Protein AF-A0A507D7V0-F1 (afdb_monomer)

Sequence (223 aa):
MLAKRALALGRMRSPPSAAGWRSTGGRRIAARDFAEPNNPGLADAVDAFEERLRADGGARVRRVRAVLVHVPAARVLAVTDGLKGLTLDQALAQLRWGGAPVGSVAGMVAGKLGEAVLVLGDAGWALRDTYVAHVVLSSSGAWLGAAHAETYVKGRGRYGATPHPLITNMEVVYQQRAAPFASRVADASEWIRERLRRQVKGPSAEELYVAMRDKRPVKSVYC

Solvent-accessible surface area (backbone atoms only — not comparable to full-atom values): 13297 Å² total; per-residue (Å²): 136,91,80,86,84,79,83,81,78,71,76,79,73,72,77,80,71,83,72,73,87,72,66,88,76,70,77,83,74,61,66,86,40,46,56,64,92,85,53,89,60,52,63,61,56,49,50,56,48,50,53,49,47,42,71,75,56,26,88,42,75,50,76,46,79,45,80,40,76,70,36,55,48,71,64,49,46,70,57,52,63,77,30,49,48,28,34,44,43,55,35,54,32,53,39,49,59,87,67,44,48,90,83,35,71,47,28,50,52,43,54,52,50,50,55,45,36,42,61,40,50,77,67,71,49,63,48,79,40,22,24,31,64,40,62,41,34,28,65,61,57,70,75,69,24,66,82,54,53,48,77,43,83,42,83,91,87,36,76,42,68,49,80,36,66,34,36,16,37,38,37,37,32,35,31,34,37,95,68,79,41,67,75,53,74,67,38,89,63,41,67,60,52,50,56,57,36,73,71,49,84,75,78,44,47,61,57,44,29,54,60,52,58,73,69,48,85,74,77,81,79,86,126

Radius of gyration: 22.59 Å; Cα contacts (8 Å, |Δi|>4): 266; chains: 1; bounding box: 66×52×76 Å

pLDDT: mean 74.94, std 19.73, range [30.59, 95.06]

Organism: NCBI:txid286115

Structure (mmCIF, N/CA/C/O backbone):
data_AF-A0A507D7V0-F1
#
_entry.id   AF-A0A507D7V0-F1
#
loop_
_atom_site.group_PDB
_atom_site.id
_atom_site.type_symbol
_atom_site.label_atom_id
_atom_site.label_alt_id
_atom_site.label_comp_id
_atom_site.label_asym_id
_atom_site.label_entity_id
_atom_site.label_seq_id
_atom_site.pdbx_PDB_ins_code
_atom_site.Cartn_x
_atom_site.Cartn_y
_atom_site.Cartn_z
_atom_site.occupancy
_atom_site.B_iso_or_equiv
_atom_site.auth_seq_id
_atom_site.auth_comp_id
_atom_site.auth_asym_id
_atom_site.auth_atom_id
_atom_site.pdbx_PDB_model_num
ATOM 1 N N . MET A 1 1 ? 27.156 -34.175 -56.903 1.00 37.78 1 MET A N 1
ATOM 2 C CA . MET A 1 1 ? 27.853 -34.407 -55.615 1.00 37.78 1 MET A CA 1
ATOM 3 C C . MET A 1 1 ? 27.988 -33.051 -54.918 1.00 37.78 1 MET A C 1
ATOM 5 O O . MET A 1 1 ? 28.839 -32.279 -55.314 1.00 37.78 1 MET A O 1
ATOM 9 N N . LEU A 1 2 ? 27.017 -32.532 -54.158 1.00 38.78 2 LEU A N 1
ATOM 10 C CA . LEU A 1 2 ? 26.580 -32.900 -52.798 1.00 38.78 2 LEU A CA 1
ATOM 11 C C . LEU A 1 2 ? 27.722 -33.059 -51.776 1.00 38.78 2 LEU A C 1
ATOM 13 O O . LEU A 1 2 ? 28.254 -34.150 -51.636 1.00 38.78 2 LEU A O 1
ATOM 17 N N . ALA A 1 3 ? 28.007 -31.988 -51.023 1.00 33.84 3 ALA A N 1
ATOM 18 C CA . ALA A 1 3 ? 28.456 -32.015 -49.619 1.00 33.84 3 ALA A CA 1
ATOM 19 C C . ALA A 1 3 ? 28.349 -30.586 -49.032 1.00 33.84 3 ALA A C 1
ATOM 21 O O . ALA A 1 3 ? 29.196 -29.733 -49.266 1.00 33.84 3 ALA A O 1
ATOM 22 N N . LYS A 1 4 ? 27.184 -30.197 -48.496 1.00 36.06 4 LYS A N 1
ATOM 23 C CA . LYS A 1 4 ? 26.873 -30.167 -47.049 1.00 36.06 4 LYS A CA 1
ATOM 24 C C . LYS A 1 4 ? 27.937 -29.448 -46.199 1.00 36.06 4 LYS A C 1
ATOM 26 O O . LYS A 1 4 ? 28.819 -30.085 -45.635 1.00 36.06 4 LYS A O 1
ATOM 31 N N . ARG A 1 5 ? 27.781 -28.131 -46.010 1.00 39.56 5 ARG A N 1
ATOM 32 C CA . ARG A 1 5 ? 28.329 -27.431 -44.835 1.00 39.56 5 ARG A CA 1
ATOM 33 C C . ARG A 1 5 ? 27.304 -27.511 -43.708 1.00 39.56 5 ARG A C 1
ATOM 35 O O . ARG A 1 5 ? 26.214 -26.956 -43.805 1.00 39.56 5 ARG A O 1
ATOM 42 N N . ALA A 1 6 ? 27.656 -28.283 -42.687 1.00 38.25 6 ALA A N 1
ATOM 43 C CA . ALA A 1 6 ? 26.863 -28.502 -41.493 1.00 38.25 6 ALA A CA 1
ATOM 44 C C . ALA A 1 6 ? 26.734 -27.209 -40.674 1.00 38.25 6 ALA A C 1
ATOM 46 O O . ALA A 1 6 ? 27.729 -26.549 -40.370 1.00 38.25 6 ALA A O 1
ATOM 47 N N . LEU A 1 7 ? 25.494 -26.891 -40.296 1.00 36.84 7 LEU A N 1
ATOM 48 C CA . LEU A 1 7 ? 25.173 -25.988 -39.202 1.00 36.84 7 LEU A CA 1
ATOM 49 C C . LEU A 1 7 ? 25.824 -26.514 -37.917 1.00 36.84 7 LEU A C 1
ATOM 51 O O . LEU A 1 7 ? 25.390 -27.522 -37.358 1.00 36.84 7 LEU A O 1
ATOM 55 N N . ALA A 1 8 ? 26.829 -25.804 -37.416 1.00 36.94 8 ALA A N 1
ATOM 56 C CA . ALA A 1 8 ? 27.241 -25.926 -36.029 1.00 36.94 8 ALA A CA 1
ATOM 57 C C . ALA A 1 8 ? 26.201 -25.193 -35.166 1.00 36.94 8 ALA A C 1
ATOM 59 O O . ALA A 1 8 ? 26.329 -24.006 -34.873 1.00 36.94 8 ALA A O 1
ATOM 60 N N . LEU A 1 9 ? 25.143 -25.916 -34.788 1.00 37.88 9 LEU A N 1
ATOM 61 C CA . LEU A 1 9 ? 24.272 -25.574 -33.665 1.00 37.88 9 LEU A CA 1
ATOM 62 C C . LEU A 1 9 ? 25.122 -25.598 -32.389 1.00 37.88 9 LEU A C 1
ATOM 64 O O . LEU A 1 9 ? 25.216 -26.600 -31.678 1.00 37.88 9 LEU A O 1
ATOM 68 N N . GLY A 1 10 ? 25.793 -24.477 -32.129 1.00 32.09 10 GLY A N 1
ATOM 69 C CA . GLY A 1 10 ? 26.386 -24.180 -30.839 1.00 32.09 10 GLY A CA 1
ATOM 70 C C . GLY A 1 10 ? 25.274 -24.206 -29.802 1.00 32.09 10 GLY A C 1
ATOM 71 O O . GLY A 1 10 ? 24.379 -23.364 -29.829 1.00 32.09 10 GLY A O 1
ATOM 72 N N . ARG A 1 11 ? 25.319 -25.225 -28.940 1.00 34.19 11 ARG A N 1
ATOM 73 C CA . ARG A 1 11 ? 24.445 -25.440 -27.785 1.00 34.19 11 ARG A CA 1
ATOM 74 C C . ARG A 1 11 ? 24.077 -24.097 -27.151 1.00 34.19 11 ARG A C 1
ATOM 76 O O . ARG A 1 11 ? 24.928 -23.469 -26.520 1.00 34.19 11 ARG A O 1
ATOM 83 N N . MET A 1 12 ? 22.817 -23.681 -27.303 1.00 34.31 12 MET A N 1
ATOM 84 C CA . MET A 1 12 ? 22.235 -22.649 -26.454 1.00 34.31 12 MET A CA 1
ATOM 85 C C . MET A 1 12 ? 22.372 -23.157 -25.024 1.00 34.31 12 MET A C 1
ATOM 87 O O . MET A 1 12 ? 21.668 -24.072 -24.602 1.00 34.31 12 MET A O 1
ATOM 91 N N . ARG A 1 13 ? 23.348 -22.612 -24.295 1.00 32.12 13 ARG A N 1
ATOM 92 C CA . ARG A 1 13 ? 23.344 -22.703 -22.843 1.00 32.12 13 ARG A CA 1
ATOM 93 C C . ARG A 1 13 ? 22.029 -22.072 -22.415 1.00 32.12 13 ARG A C 1
ATOM 95 O O . ARG A 1 13 ? 21.781 -20.912 -22.742 1.00 32.12 13 ARG A O 1
ATOM 102 N N . SER A 1 14 ? 21.190 -22.862 -21.756 1.00 33.44 14 SER A N 1
ATOM 103 C CA . SER A 1 14 ? 19.988 -22.390 -21.084 1.00 33.44 14 SER A CA 1
ATOM 104 C C . SER A 1 14 ? 20.305 -21.080 -20.356 1.00 33.44 14 SER A C 1
ATOM 106 O O . SER A 1 14 ? 21.394 -20.977 -19.773 1.00 33.44 14 SER A O 1
ATOM 108 N N . PRO A 1 15 ? 19.413 -20.073 -20.390 1.00 35.12 15 PRO A N 1
ATOM 109 C CA . PRO A 1 15 ? 19.616 -18.881 -19.583 1.00 35.12 15 PRO A CA 1
ATOM 110 C C . PRO A 1 15 ? 19.843 -19.328 -18.133 1.00 35.12 15 PRO A C 1
ATOM 112 O O . PRO A 1 15 ? 19.184 -20.276 -17.692 1.00 35.12 15 PRO A O 1
ATOM 115 N N . PRO A 1 16 ? 20.795 -18.719 -17.405 1.00 32.75 16 PRO A N 1
ATOM 116 C CA . PRO A 1 16 ? 21.005 -19.057 -16.009 1.00 32.75 16 PRO A CA 1
ATOM 117 C C . PRO A 1 16 ? 19.664 -18.921 -15.287 1.00 32.75 16 PRO A C 1
ATOM 119 O O . PRO A 1 16 ? 19.068 -17.842 -15.265 1.00 32.75 16 PRO A O 1
ATOM 122 N N . SER A 1 17 ? 19.177 -20.047 -14.759 1.00 39.03 17 SER A N 1
ATOM 123 C CA . SER A 1 17 ? 18.029 -20.112 -13.859 1.00 39.03 17 SER A CA 1
ATOM 124 C C . SER A 1 17 ? 18.181 -19.015 -12.822 1.00 39.03 17 SER A C 1
ATOM 126 O O . SER A 1 17 ? 19.276 -18.909 -12.266 1.00 39.03 17 SER A O 1
ATOM 128 N N . ALA A 1 18 ? 17.116 -18.235 -12.609 1.00 38.75 18 ALA A N 1
ATOM 129 C CA . ALA A 1 18 ? 16.990 -17.140 -11.651 1.00 38.75 18 ALA A CA 1
ATOM 130 C C . ALA A 1 18 ? 18.012 -17.243 -10.509 1.00 38.75 18 ALA A C 1
ATOM 132 O O . ALA A 1 18 ? 17.773 -17.860 -9.471 1.00 38.75 18 ALA A O 1
ATOM 133 N N . ALA A 1 19 ? 19.199 -16.680 -10.740 1.00 32.66 19 ALA A N 1
ATOM 134 C CA . ALA A 1 19 ? 20.230 -16.615 -9.730 1.00 32.66 19 ALA A CA 1
ATOM 135 C C . ALA A 1 19 ? 19.655 -15.696 -8.661 1.00 32.66 19 ALA A C 1
ATOM 137 O O . ALA A 1 19 ? 19.422 -14.515 -8.924 1.00 32.66 19 ALA A O 1
ATOM 138 N N . GLY A 1 20 ? 19.325 -16.290 -7.511 1.00 33.81 20 GLY A N 1
ATOM 139 C CA . GLY A 1 20 ? 18.621 -15.627 -6.428 1.00 33.81 20 GLY A CA 1
ATOM 140 C C . GLY A 1 20 ? 19.201 -14.243 -6.184 1.00 33.81 20 GLY A C 1
ATOM 141 O O . GLY A 1 20 ? 20.414 -14.090 -6.027 1.00 33.81 20 GLY A O 1
ATOM 142 N N . TRP A 1 21 ? 18.316 -13.249 -6.189 1.00 34.72 21 TRP A N 1
ATOM 143 C CA . TRP A 1 21 ? 18.626 -11.855 -5.919 1.00 34.72 21 TRP A CA 1
ATOM 144 C C . TRP A 1 21 ? 19.217 -11.746 -4.510 1.00 34.72 21 TRP A C 1
ATOM 146 O O . TRP A 1 21 ? 18.508 -11.565 -3.524 1.00 34.72 21 TRP A O 1
ATOM 156 N N . ARG A 1 22 ? 20.534 -11.915 -4.388 1.00 30.59 22 ARG A N 1
ATOM 157 C CA . ARG A 1 22 ? 21.269 -11.628 -3.160 1.00 30.59 22 ARG A CA 1
ATOM 158 C C . ARG A 1 22 ? 21.658 -10.162 -3.224 1.00 30.59 22 ARG A C 1
ATOM 160 O O . ARG A 1 22 ? 22.634 -9.806 -3.875 1.00 30.59 22 ARG A O 1
ATOM 167 N N . SER A 1 23 ? 20.870 -9.312 -2.572 1.00 34.34 23 SER A N 1
ATOM 168 C CA . SER A 1 23 ? 21.291 -7.948 -2.273 1.00 34.34 23 SER A CA 1
ATOM 169 C C . SER A 1 23 ? 22.527 -8.004 -1.376 1.00 34.34 23 SER A C 1
ATOM 171 O O . SER A 1 23 ? 22.510 -8.578 -0.285 1.00 34.34 23 SER A O 1
ATOM 173 N N . THR A 1 24 ? 23.627 -7.434 -1.852 1.00 35.12 24 THR A N 1
ATOM 174 C CA . THR A 1 24 ? 24.818 -7.149 -1.058 1.00 35.12 24 THR A CA 1
ATOM 175 C C . THR A 1 24 ? 24.448 -6.092 -0.018 1.00 35.12 24 THR A C 1
ATOM 177 O O . THR A 1 24 ? 24.327 -4.914 -0.333 1.00 35.12 24 THR A O 1
ATOM 180 N N . GLY A 1 25 ? 24.232 -6.538 1.220 1.00 36.47 25 GLY A N 1
ATOM 181 C CA . GLY A 1 25 ? 23.940 -5.681 2.370 1.00 36.47 25 GLY A CA 1
ATOM 182 C C . GLY A 1 25 ? 22.450 -5.377 2.557 1.00 36.47 25 GLY A C 1
ATOM 183 O O . GLY A 1 25 ? 21.802 -4.787 1.700 1.00 36.47 25 GLY A O 1
ATOM 184 N N . GLY A 1 26 ? 21.914 -5.749 3.722 1.00 32.19 26 GLY A N 1
ATOM 185 C CA . GLY A 1 26 ? 20.537 -5.458 4.131 1.00 32.19 26 GLY A CA 1
ATOM 186 C C . GLY A 1 26 ? 19.603 -6.657 3.972 1.00 32.19 26 GLY A C 1
ATOM 187 O O . GLY A 1 26 ? 19.580 -7.284 2.919 1.00 32.19 26 GLY A O 1
ATOM 188 N N . ARG A 1 27 ? 18.902 -6.984 5.071 1.00 34.97 27 ARG A N 1
ATOM 189 C CA . ARG A 1 27 ? 17.838 -7.994 5.272 1.00 34.97 27 ARG A CA 1
ATOM 190 C C . ARG A 1 27 ? 17.429 -8.781 4.020 1.00 34.97 27 ARG A C 1
ATOM 192 O O . ARG A 1 27 ? 16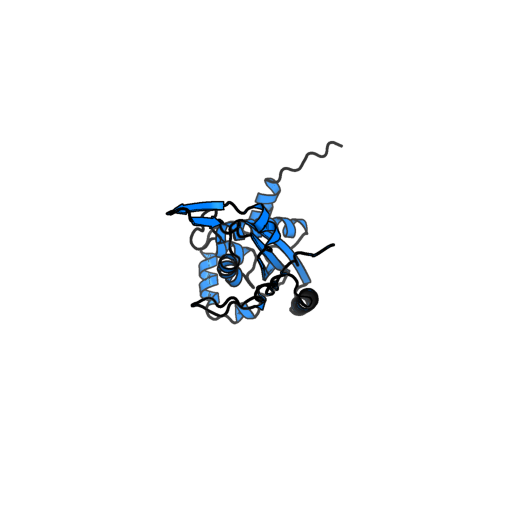.983 -8.182 3.049 1.00 34.97 27 ARG A O 1
ATOM 199 N N . ARG A 1 28 ? 17.471 -10.124 4.103 1.00 36.81 28 ARG A N 1
ATOM 200 C CA . ARG A 1 28 ? 16.833 -11.028 3.127 1.00 36.81 28 ARG A CA 1
ATOM 201 C C . ARG A 1 28 ? 15.456 -10.465 2.774 1.00 36.81 28 ARG A C 1
ATOM 203 O O . ARG A 1 28 ? 14.566 -10.472 3.620 1.00 36.81 28 ARG A O 1
ATOM 210 N N . ILE A 1 29 ? 15.319 -9.952 1.555 1.00 43.25 29 ILE A N 1
ATOM 211 C CA . ILE A 1 29 ? 14.032 -9.568 0.988 1.00 43.25 29 ILE A CA 1
ATOM 212 C C . ILE A 1 29 ? 13.154 -10.814 1.095 1.00 43.25 29 ILE A C 1
ATOM 214 O O . ILE A 1 29 ? 13.517 -11.867 0.567 1.00 43.25 29 ILE A O 1
ATOM 218 N N . ALA A 1 30 ? 12.074 -10.743 1.873 1.00 45.59 30 ALA A N 1
ATOM 219 C CA . ALA A 1 30 ? 11.216 -11.896 2.079 1.00 45.59 30 ALA A CA 1
ATOM 220 C C . ALA A 1 30 ? 10.629 -12.296 0.720 1.00 45.59 30 ALA A C 1
ATOM 222 O O . ALA A 1 30 ? 9.851 -11.547 0.134 1.00 45.59 30 ALA A O 1
ATOM 223 N N . ALA A 1 31 ? 10.999 -13.480 0.223 1.00 51.50 31 ALA A N 1
ATOM 224 C CA . ALA A 1 31 ? 10.527 -14.012 -1.059 1.00 51.50 31 ALA A CA 1
ATOM 225 C C . ALA A 1 31 ? 8.988 -14.041 -1.162 1.00 51.50 31 ALA A C 1
ATOM 227 O O . ALA A 1 31 ? 8.445 -14.019 -2.254 1.00 51.50 31 ALA A O 1
ATOM 228 N N . ARG A 1 32 ? 8.288 -14.016 -0.020 1.00 51.19 32 ARG A N 1
ATOM 229 C CA . ARG A 1 32 ? 6.827 -13.927 0.088 1.00 51.19 32 ARG A CA 1
ATOM 230 C C . ARG A 1 32 ? 6.219 -12.690 -0.582 1.00 51.19 32 ARG A C 1
ATOM 232 O O . ARG A 1 32 ? 5.087 -12.759 -1.046 1.00 51.19 32 ARG A O 1
ATOM 239 N N . ASP A 1 33 ? 6.929 -11.566 -0.597 1.00 58.16 33 ASP A N 1
ATOM 240 C CA . ASP A 1 33 ? 6.388 -10.305 -1.121 1.00 58.16 33 ASP A CA 1
ATOM 241 C C . ASP A 1 33 ? 6.636 -10.129 -2.627 1.00 58.16 33 ASP A C 1
ATOM 243 O O . ASP A 1 33 ? 6.131 -9.179 -3.229 1.00 58.16 33 ASP A O 1
ATOM 247 N N . PHE A 1 34 ? 7.404 -11.044 -3.229 1.00 58.59 34 PHE A N 1
ATOM 248 C CA . PHE A 1 34 ? 7.730 -11.059 -4.648 1.00 58.59 34 PHE A CA 1
ATOM 249 C C . PHE A 1 34 ? 7.092 -12.265 -5.323 1.00 58.59 34 PHE A C 1
ATOM 251 O O . PHE A 1 34 ? 7.401 -13.408 -5.000 1.00 58.59 34 PHE A O 1
ATOM 258 N N . ALA A 1 35 ? 6.237 -12.013 -6.308 1.00 62.75 35 ALA A N 1
ATOM 259 C CA . ALA A 1 35 ? 5.752 -13.071 -7.179 1.00 62.75 35 ALA A CA 1
ATOM 260 C C . ALA A 1 35 ? 6.754 -13.290 -8.322 1.00 62.75 35 ALA A C 1
ATOM 262 O O . ALA A 1 35 ? 6.992 -12.385 -9.127 1.00 62.75 35 ALA A O 1
ATOM 263 N N . GLU A 1 36 ? 7.335 -14.490 -8.401 1.00 61.81 36 GLU A N 1
ATOM 264 C CA . GLU A 1 36 ? 8.104 -14.892 -9.580 1.00 61.81 36 GLU A CA 1
ATOM 265 C C . GLU A 1 36 ? 7.177 -14.986 -10.805 1.00 61.81 36 GLU A C 1
ATOM 267 O O . GLU A 1 36 ? 6.044 -15.470 -10.689 1.00 61.81 36 GLU A O 1
ATOM 272 N N . PRO A 1 37 ? 7.627 -14.536 -11.990 1.00 53.88 37 PRO A N 1
ATOM 273 C CA . PRO A 1 37 ? 6.865 -14.727 -13.214 1.00 53.88 37 PRO A CA 1
ATOM 274 C C . PRO A 1 37 ? 6.739 -16.234 -13.490 1.00 53.88 37 PRO A C 1
ATOM 276 O O . PRO A 1 37 ? 7.745 -16.906 -13.696 1.00 53.88 37 PRO A O 1
ATOM 279 N N . ASN A 1 38 ? 5.500 -16.740 -13.510 1.00 58.59 38 ASN A N 1
ATOM 280 C CA . ASN A 1 38 ? 5.123 -18.148 -13.723 1.00 58.59 38 ASN A CA 1
ATOM 281 C C . ASN A 1 38 ? 5.354 -19.100 -12.535 1.00 58.59 38 ASN A C 1
ATOM 283 O O . ASN A 1 38 ? 5.814 -20.222 -12.731 1.00 58.59 38 ASN A O 1
ATOM 287 N N . ASN A 1 39 ? 4.999 -18.698 -11.312 1.00 63.31 39 ASN A N 1
ATOM 288 C CA . ASN A 1 39 ? 4.930 -19.635 -10.187 1.00 63.31 39 ASN A CA 1
ATOM 289 C C . ASN A 1 39 ? 3.581 -20.405 -10.190 1.00 63.31 39 ASN A C 1
ATOM 291 O O . ASN A 1 39 ? 2.548 -19.793 -9.900 1.00 63.31 39 ASN A O 1
ATOM 295 N N . PRO A 1 40 ? 3.565 -21.724 -10.488 1.00 57.06 40 PRO A N 1
ATOM 296 C CA . PRO A 1 40 ? 2.333 -22.509 -10.614 1.00 57.06 40 PRO A CA 1
ATOM 297 C C . PRO A 1 40 ? 1.574 -22.707 -9.292 1.00 57.06 40 PRO A C 1
ATOM 299 O O . PRO A 1 40 ? 0.398 -23.035 -9.339 1.00 57.06 40 PRO A O 1
ATOM 302 N N . GLY A 1 41 ? 2.197 -22.467 -8.131 1.00 65.50 41 GLY A N 1
ATOM 303 C CA . GLY A 1 41 ? 1.541 -22.537 -6.814 1.00 65.50 41 GLY A CA 1
ATOM 304 C C . GLY A 1 41 ? 1.132 -21.178 -6.238 1.00 65.50 41 GLY A C 1
ATOM 305 O O . GLY A 1 41 ? 0.693 -21.096 -5.092 1.00 65.50 41 GLY A O 1
ATOM 306 N N . LEU A 1 42 ? 1.316 -20.087 -6.992 1.00 66.50 42 LEU A N 1
ATOM 307 C CA . LEU A 1 42 ? 1.019 -18.744 -6.496 1.00 66.50 42 LEU A CA 1
ATOM 308 C C . LEU A 1 42 ? -0.479 -18.540 -6.275 1.00 66.50 42 LEU A C 1
ATOM 310 O O . LEU A 1 42 ? -0.839 -17.905 -5.294 1.00 66.50 42 LEU A O 1
ATOM 314 N N . ALA A 1 43 ? -1.326 -19.068 -7.164 1.00 67.75 43 ALA A N 1
ATOM 315 C CA . ALA A 1 43 ? -2.778 -18.955 -7.039 1.00 67.75 43 ALA A CA 1
ATOM 316 C C . ALA A 1 43 ? -3.264 -19.599 -5.731 1.00 67.75 43 ALA A C 1
ATOM 318 O O . ALA A 1 43 ? -3.836 -18.907 -4.895 1.00 67.75 43 ALA A O 1
ATOM 319 N N . ASP A 1 44 ? -2.890 -20.856 -5.489 1.00 74.25 44 ASP A N 1
ATOM 320 C CA . ASP A 1 44 ? -3.280 -21.600 -4.285 1.00 74.25 44 ASP A CA 1
ATOM 321 C C . ASP A 1 44 ? -2.758 -20.945 -2.997 1.00 74.25 44 ASP A C 1
ATOM 323 O O . ASP A 1 44 ? -3.482 -20.808 -2.011 1.00 74.25 44 ASP A O 1
ATOM 327 N N . ALA A 1 45 ? -1.501 -20.484 -2.995 1.00 73.62 45 ALA A N 1
ATOM 328 C CA . ALA A 1 45 ? -0.916 -19.798 -1.841 1.00 73.62 45 ALA A CA 1
ATOM 329 C C . ALA A 1 45 ? -1.633 -18.478 -1.522 1.00 73.62 45 ALA A C 1
ATOM 331 O O . ALA A 1 45 ? -1.723 -18.058 -0.365 1.00 73.62 45 ALA A O 1
ATOM 332 N N . VAL A 1 46 ? -2.115 -17.809 -2.562 1.00 70.88 46 VAL A N 1
ATOM 333 C CA . VAL A 1 46 ? -2.813 -16.537 -2.473 1.00 70.88 46 VAL A CA 1
ATOM 334 C C . VAL A 1 46 ? -4.268 -16.735 -2.035 1.00 70.88 46 VAL A C 1
ATOM 336 O O . VAL A 1 46 ? -4.753 -15.958 -1.211 1.00 70.88 46 VAL A O 1
ATOM 339 N N . ASP A 1 47 ? -4.929 -17.798 -2.484 1.00 76.50 47 ASP A N 1
ATOM 340 C CA . ASP A 1 47 ? -6.279 -18.156 -2.044 1.00 76.50 47 ASP A CA 1
ATOM 341 C C . ASP A 1 47 ? -6.279 -18.609 -0.578 1.00 76.50 47 ASP A C 1
ATOM 343 O O . ASP A 1 47 ? -7.033 -18.066 0.231 1.00 76.50 47 ASP A O 1
ATOM 347 N N . ALA A 1 48 ? -5.330 -19.463 -0.182 1.00 81.38 48 ALA A N 1
ATOM 348 C CA . ALA A 1 48 ? -5.124 -19.836 1.220 1.00 81.38 48 ALA A CA 1
ATOM 349 C C . ALA A 1 48 ? -4.811 -18.615 2.109 1.00 81.38 48 ALA A C 1
ATOM 351 O O . ALA A 1 48 ? -5.224 -18.530 3.270 1.00 81.38 48 ALA A O 1
ATOM 352 N N . PHE A 1 49 ? -4.082 -17.629 1.573 1.00 81.00 49 PHE A N 1
ATOM 353 C CA . PHE A 1 49 ? -3.824 -16.373 2.272 1.00 81.00 49 PHE A CA 1
ATOM 354 C C . PHE A 1 49 ? -5.105 -15.556 2.478 1.00 81.00 49 PHE A C 1
ATOM 356 O O . PHE A 1 49 ? -5.316 -15.033 3.574 1.00 81.00 49 PHE A O 1
ATOM 363 N N . GLU A 1 50 ? -5.966 -15.447 1.467 1.00 79.69 50 GLU A N 1
ATOM 364 C CA . GLU A 1 50 ? -7.251 -14.764 1.610 1.00 79.69 50 GLU A CA 1
ATOM 365 C C . GLU A 1 50 ? -8.203 -15.474 2.560 1.00 79.69 50 GLU A C 1
ATOM 367 O O . GLU A 1 50 ? -8.878 -14.808 3.341 1.00 79.69 50 GLU A O 1
ATOM 372 N N . GLU A 1 51 ? -8.260 -16.802 2.516 1.00 83.38 51 GLU A N 1
ATOM 373 C CA . GLU A 1 51 ? -9.048 -17.592 3.459 1.00 83.38 51 GLU A CA 1
ATOM 374 C C . GLU A 1 51 ? -8.613 -17.322 4.895 1.00 83.38 51 GLU A C 1
ATOM 376 O O . GLU A 1 51 ? -9.456 -17.038 5.748 1.00 83.38 51 GLU A O 1
ATOM 381 N N . ARG A 1 52 ? -7.299 -17.276 5.149 1.00 83.25 52 ARG A N 1
ATOM 382 C CA . ARG A 1 52 ? -6.779 -16.867 6.456 1.00 83.25 52 ARG A CA 1
ATOM 383 C C . ARG A 1 52 ? -7.200 -15.444 6.818 1.00 83.25 52 ARG A C 1
ATOM 385 O O . ARG A 1 52 ? -7.625 -15.212 7.942 1.00 83.25 52 ARG A O 1
ATOM 392 N N . LEU A 1 53 ? -7.123 -14.487 5.888 1.00 83.62 53 LEU A N 1
ATOM 393 C CA . LEU A 1 53 ? -7.575 -13.117 6.163 1.00 83.62 53 LEU A CA 1
ATOM 394 C C . LEU A 1 53 ? -9.072 -13.059 6.498 1.00 83.62 53 LEU A C 1
ATOM 396 O O . LEU A 1 53 ? -9.464 -12.323 7.403 1.00 83.62 53 LEU A O 1
ATOM 400 N N . ARG A 1 54 ? -9.913 -13.828 5.799 1.00 82.62 54 ARG A N 1
ATOM 401 C CA . ARG A 1 54 ? -11.345 -13.931 6.117 1.00 82.62 54 ARG A CA 1
ATOM 402 C C . ARG A 1 54 ? -11.542 -14.505 7.524 1.00 82.62 54 ARG A C 1
ATOM 404 O O . ARG A 1 54 ? -12.300 -13.926 8.299 1.00 82.62 54 ARG A O 1
ATOM 411 N N . ALA A 1 55 ? -10.803 -15.558 7.878 1.00 82.56 55 ALA A N 1
ATOM 412 C CA . ALA A 1 55 ? -10.833 -16.170 9.208 1.00 82.56 55 ALA A CA 1
ATOM 413 C C . ALA A 1 55 ? -10.354 -15.221 10.327 1.00 82.56 55 ALA A C 1
ATOM 415 O O . ALA A 1 55 ? -10.941 -15.207 11.405 1.00 82.56 55 ALA A O 1
ATOM 416 N N . ASP A 1 56 ? -9.373 -14.355 10.052 1.00 76.12 56 ASP A N 1
ATOM 417 C CA . ASP A 1 56 ? -8.855 -13.335 10.982 1.00 76.12 56 ASP A CA 1
ATOM 418 C C . ASP A 1 56 ? -9.853 -12.177 11.251 1.00 76.12 56 ASP A C 1
ATOM 420 O O . ASP A 1 56 ? -9.504 -11.167 11.875 1.00 76.12 56 ASP A O 1
ATOM 424 N N . GLY A 1 57 ? -11.098 -12.274 10.772 1.00 72.50 57 GLY A N 1
ATOM 425 C CA . GLY A 1 57 ? -12.169 -11.309 11.040 1.00 72.50 57 GLY A CA 1
ATOM 426 C C . GLY A 1 57 ? -12.356 -10.243 9.958 1.00 72.50 57 GLY A C 1
ATOM 427 O O . GLY A 1 57 ? -12.849 -9.151 10.245 1.00 72.50 57 GLY A O 1
ATOM 428 N N . GLY A 1 58 ? -11.945 -10.518 8.715 1.00 71.31 58 GLY A N 1
ATOM 429 C CA . GLY A 1 58 ? -12.253 -9.652 7.574 1.00 71.31 58 GLY A CA 1
ATOM 430 C C . GLY A 1 58 ? -13.598 -9.987 6.952 1.00 71.31 58 GLY A C 1
ATOM 431 O O . GLY A 1 58 ? -13.695 -10.981 6.241 1.00 71.31 58 GLY A O 1
ATOM 432 N N . ALA A 1 59 ? -14.602 -9.125 7.128 1.00 70.31 59 ALA A N 1
ATOM 433 C CA . ALA A 1 59 ? -15.895 -9.291 6.456 1.00 70.31 59 ALA A CA 1
ATOM 434 C C . ALA A 1 59 ? -15.790 -9.085 4.932 1.00 70.31 59 ALA A C 1
ATOM 436 O O . ALA A 1 59 ? -16.565 -9.650 4.161 1.00 70.31 59 ALA A O 1
ATOM 437 N N . ARG A 1 60 ? -14.826 -8.266 4.485 1.00 88.50 60 ARG A N 1
ATOM 438 C CA . ARG A 1 60 ? -14.582 -7.964 3.069 1.00 88.50 60 ARG A CA 1
ATOM 439 C C . ARG A 1 60 ? -13.087 -7.909 2.779 1.00 88.50 60 ARG A C 1
ATOM 441 O O . ARG A 1 60 ? -12.347 -7.216 3.475 1.00 88.50 60 ARG A O 1
ATOM 448 N N . VAL A 1 61 ? -12.666 -8.606 1.724 1.00 90.88 61 VAL A N 1
ATOM 449 C CA . VAL A 1 61 ? -11.294 -8.598 1.192 1.00 90.88 61 VAL A CA 1
ATOM 450 C C . VAL A 1 61 ? -11.357 -8.242 -0.290 1.00 90.88 61 VAL A C 1
ATOM 452 O O . VAL A 1 61 ? -12.206 -8.763 -1.013 1.00 90.88 61 VAL A O 1
ATOM 455 N N . ARG A 1 62 ? -10.497 -7.329 -0.745 1.00 90.94 62 ARG A N 1
ATOM 456 C CA . ARG A 1 62 ? -10.425 -6.928 -2.155 1.00 90.94 62 ARG A CA 1
ATOM 457 C C . ARG A 1 62 ? -9.004 -6.605 -2.550 1.00 90.94 62 ARG A C 1
ATOM 459 O O . ARG A 1 62 ? -8.277 -5.950 -1.811 1.00 90.94 62 ARG A O 1
ATOM 466 N N . ARG A 1 63 ? -8.640 -7.006 -3.761 1.00 90.75 63 ARG A N 1
ATOM 467 C CA . ARG A 1 63 ? -7.348 -6.678 -4.354 1.00 90.75 63 ARG A CA 1
ATOM 468 C C . ARG A 1 63 ? -7.497 -5.569 -5.374 1.00 90.75 63 ARG A C 1
ATOM 470 O O . ARG A 1 63 ? -8.441 -5.568 -6.163 1.00 90.75 63 ARG A O 1
ATOM 477 N N . VAL A 1 64 ? -6.550 -4.644 -5.369 1.00 91.69 64 VAL A N 1
ATOM 478 C CA . VAL A 1 64 ? -6.440 -3.602 -6.388 1.00 91.69 64 VAL A CA 1
ATOM 479 C C . VAL A 1 64 ? -5.045 -3.678 -6.978 1.00 91.69 64 VAL A C 1
ATOM 481 O O . VAL A 1 64 ? -4.045 -3.659 -6.259 1.00 91.69 64 VAL A O 1
ATOM 484 N N . ARG A 1 65 ? -4.991 -3.796 -8.302 1.00 90.25 65 ARG A N 1
ATOM 485 C CA . ARG A 1 65 ? -3.744 -3.820 -9.059 1.00 90.25 65 A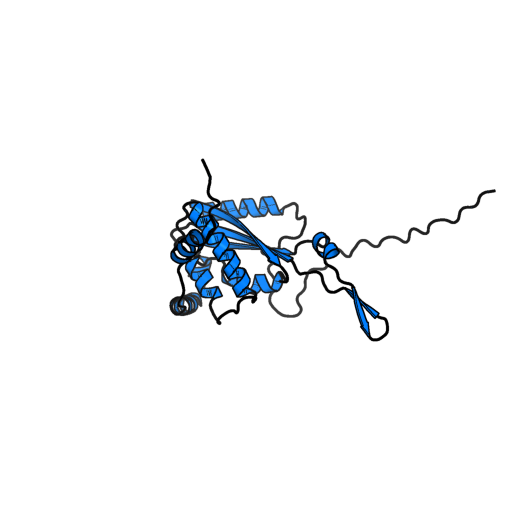RG A CA 1
ATOM 486 C C . ARG A 1 65 ? -3.408 -2.418 -9.530 1.00 90.25 65 ARG A C 1
ATOM 488 O O . ARG A 1 65 ? -4.279 -1.682 -9.984 1.00 90.25 65 ARG A O 1
ATOM 495 N N . ALA A 1 66 ? -2.133 -2.087 -9.460 1.00 88.94 66 ALA A N 1
ATOM 496 C CA . ALA A 1 66 ? -1.566 -0.845 -9.932 1.00 88.94 66 ALA A CA 1
ATOM 497 C C . ALA A 1 66 ? -0.247 -1.124 -10.652 1.00 88.94 66 ALA A C 1
ATOM 499 O O . ALA A 1 66 ? 0.489 -2.050 -10.312 1.00 88.94 66 ALA A O 1
ATOM 500 N N . VAL A 1 67 ? 0.064 -0.294 -11.641 1.00 87.06 67 VAL A N 1
ATOM 501 C CA . VAL A 1 67 ? 1.328 -0.354 -12.378 1.00 87.06 67 VAL A CA 1
ATOM 502 C C . VAL A 1 67 ? 2.139 0.891 -12.044 1.00 87.06 67 VAL A C 1
ATOM 504 O O . VAL A 1 67 ? 1.623 2.009 -12.094 1.00 87.06 67 VAL A O 1
ATOM 507 N N . LEU A 1 68 ? 3.405 0.689 -11.684 1.00 86.25 68 LEU A N 1
ATOM 508 C CA . LEU A 1 68 ? 4.386 1.734 -11.414 1.00 86.25 68 LEU A CA 1
ATOM 509 C C . LEU A 1 68 ? 5.470 1.674 -12.490 1.00 86.25 68 LEU A C 1
ATOM 511 O O . LEU A 1 68 ? 6.173 0.672 -12.616 1.00 86.25 68 LEU A O 1
ATOM 515 N N . VAL A 1 69 ? 5.596 2.745 -13.270 1.00 82.44 69 VAL A N 1
ATOM 516 C CA . VAL A 1 69 ? 6.554 2.846 -14.380 1.00 82.44 69 VAL A CA 1
ATOM 517 C C . VAL A 1 69 ? 7.819 3.558 -13.900 1.00 82.44 69 VAL A C 1
ATOM 519 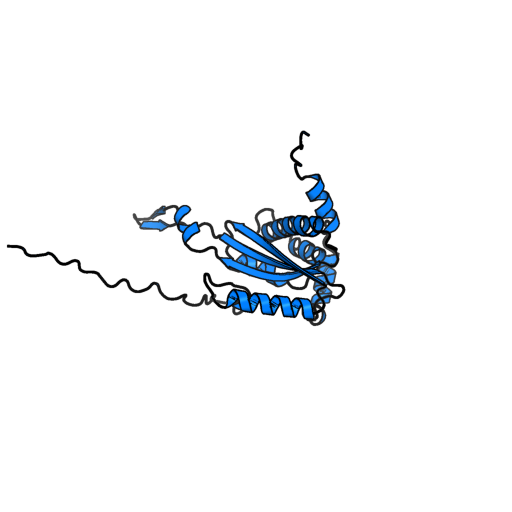O O . VAL A 1 69 ? 7.741 4.479 -13.093 1.00 82.44 69 VAL A O 1
ATOM 522 N N . HIS A 1 70 ? 8.982 3.141 -14.401 1.00 78.94 70 HIS A N 1
ATOM 523 C CA . HIS A 1 70 ? 10.306 3.671 -14.044 1.00 78.94 70 HIS A CA 1
ATOM 524 C C . HIS A 1 70 ? 10.706 3.490 -12.570 1.00 78.94 70 HIS A C 1
ATOM 526 O O . HIS A 1 70 ? 11.574 4.205 -12.065 1.00 78.94 70 HIS A O 1
ATOM 532 N N . VAL A 1 71 ? 10.132 2.503 -11.875 1.00 80.81 71 VAL A N 1
ATOM 533 C CA . VAL A 1 71 ? 10.465 2.207 -10.478 1.00 80.81 71 VAL A CA 1
ATOM 534 C C . VAL A 1 71 ? 10.837 0.735 -10.310 1.00 80.81 71 VAL A C 1
ATOM 536 O O . VAL A 1 71 ? 10.031 -0.132 -10.643 1.00 80.81 71 VAL A O 1
ATOM 539 N N . PRO A 1 72 ? 12.022 0.415 -9.752 1.00 80.19 72 PRO A N 1
ATOM 540 C CA . PRO A 1 72 ? 12.356 -0.954 -9.370 1.00 80.19 72 PRO A CA 1
ATOM 541 C C . PRO A 1 72 ? 11.518 -1.428 -8.183 1.00 80.19 72 PRO A C 1
ATOM 543 O O . PRO A 1 72 ? 11.378 -0.715 -7.185 1.00 80.19 72 PRO A O 1
ATOM 546 N N . ALA A 1 73 ? 11.094 -2.690 -8.232 1.00 82.00 73 ALA A N 1
ATOM 547 C CA . ALA A 1 73 ? 10.271 -3.304 -7.196 1.00 82.00 73 ALA A CA 1
ATOM 548 C C . ALA A 1 73 ? 10.930 -3.273 -5.806 1.00 82.00 73 ALA A C 1
ATOM 550 O O . ALA A 1 73 ? 10.246 -3.062 -4.814 1.00 82.00 73 ALA A O 1
ATOM 551 N N . ALA A 1 74 ? 12.262 -3.362 -5.719 1.00 82.50 74 ALA A N 1
ATOM 552 C CA . ALA A 1 74 ? 12.988 -3.244 -4.451 1.00 82.50 74 ALA A CA 1
ATOM 553 C C . ALA A 1 74 ? 12.793 -1.881 -3.755 1.00 82.50 74 ALA A C 1
ATOM 555 O O . ALA A 1 74 ? 12.695 -1.820 -2.530 1.00 82.50 74 ALA A O 1
ATOM 556 N N . ARG A 1 75 ? 12.703 -0.782 -4.520 1.00 83.69 75 ARG A N 1
ATOM 557 C CA . ARG A 1 75 ? 12.431 0.548 -3.946 1.00 83.69 75 ARG A CA 1
ATOM 558 C C . ARG A 1 75 ? 10.980 0.675 -3.502 1.00 83.69 75 ARG A C 1
ATOM 560 O O . ARG A 1 75 ? 10.719 1.304 -2.483 1.00 83.69 75 ARG A O 1
ATOM 567 N N . VAL A 1 76 ? 10.057 0.072 -4.251 1.00 87.50 76 VAL A N 1
ATOM 568 C CA . VAL A 1 76 ? 8.637 0.022 -3.876 1.00 87.50 76 VAL A CA 1
ATOM 569 C C . VAL A 1 76 ? 8.467 -0.779 -2.589 1.00 87.50 76 VAL A C 1
ATOM 571 O O . VAL A 1 76 ? 7.834 -0.285 -1.664 1.00 87.50 76 VAL A O 1
ATOM 574 N N . LEU A 1 77 ? 9.120 -1.943 -2.484 1.00 86.50 77 LEU A N 1
ATOM 575 C CA . LEU A 1 77 ? 9.063 -2.817 -1.313 1.00 86.50 77 LEU A CA 1
ATOM 576 C C . LEU A 1 77 ? 9.403 -2.071 -0.025 1.00 86.50 77 LEU A C 1
ATOM 578 O O . LEU A 1 77 ? 8.649 -2.153 0.940 1.00 86.50 77 LEU A O 1
ATOM 582 N N . ALA A 1 78 ? 10.512 -1.327 -0.027 1.00 83.69 78 ALA A N 1
ATOM 583 C CA . ALA A 1 78 ? 10.970 -0.582 1.143 1.00 83.69 78 ALA A CA 1
ATOM 584 C C . ALA A 1 78 ? 9.913 0.409 1.661 1.00 83.69 78 ALA A C 1
ATOM 586 O O . ALA A 1 78 ? 9.807 0.628 2.865 1.00 83.69 78 ALA A O 1
ATOM 587 N N . VAL A 1 79 ? 9.113 0.979 0.758 1.00 88.00 79 VAL A N 1
ATOM 588 C CA . VAL A 1 79 ? 8.012 1.881 1.104 1.00 88.00 79 VAL A CA 1
ATOM 589 C C . VAL A 1 79 ? 6.777 1.092 1.543 1.00 88.00 79 VAL A C 1
ATOM 591 O O . VAL A 1 79 ? 6.174 1.409 2.566 1.00 88.00 79 VAL A O 1
ATOM 594 N N . THR A 1 80 ? 6.397 0.054 0.797 1.00 90.19 80 THR A N 1
ATOM 595 C CA . THR A 1 80 ? 5.138 -0.676 1.002 1.00 90.19 80 THR A CA 1
ATOM 596 C C . THR A 1 80 ? 5.151 -1.613 2.204 1.00 90.19 80 THR A C 1
ATOM 598 O O . THR A 1 80 ? 4.097 -1.858 2.785 1.00 90.19 80 THR A O 1
ATOM 601 N N . ASP A 1 81 ? 6.316 -2.121 2.614 1.00 88.12 81 ASP A N 1
ATOM 602 C CA . ASP A 1 81 ? 6.431 -3.000 3.785 1.00 88.12 81 ASP A CA 1
ATOM 603 C C . ASP A 1 81 ? 5.981 -2.285 5.066 1.00 88.12 81 ASP A C 1
ATOM 605 O O . ASP A 1 81 ? 5.226 -2.826 5.873 1.00 88.12 81 ASP A O 1
ATOM 609 N N . GLY A 1 82 ? 6.317 -0.996 5.176 1.00 87.81 82 GLY A N 1
ATOM 610 C CA . GLY A 1 82 ? 5.885 -0.144 6.276 1.00 87.81 82 GLY A CA 1
ATOM 611 C C . GLY A 1 82 ? 4.378 0.123 6.322 1.00 87.81 82 GLY A C 1
ATOM 612 O O . GLY A 1 82 ? 3.908 0.576 7.364 1.00 87.81 82 GLY A O 1
ATOM 613 N N . LEU A 1 83 ? 3.622 -0.160 5.256 1.00 92.56 83 LEU A N 1
ATOM 614 C CA . LEU A 1 83 ? 2.181 0.111 5.168 1.00 92.56 83 LEU A CA 1
ATOM 615 C C . LEU A 1 83 ? 1.314 -1.071 5.618 1.00 92.56 83 LEU A C 1
ATOM 617 O O . LEU A 1 83 ? 0.155 -0.881 5.977 1.00 92.56 83 LEU A O 1
ATOM 621 N N . LYS A 1 84 ? 1.861 -2.292 5.610 1.00 92.38 84 LYS A N 1
ATOM 622 C CA . LYS A 1 84 ? 1.108 -3.520 5.904 1.00 92.38 84 LYS A CA 1
ATOM 623 C C . LYS A 1 84 ? 0.520 -3.483 7.316 1.00 92.38 84 LYS A C 1
ATOM 625 O O . LYS A 1 84 ? 1.235 -3.266 8.288 1.00 92.38 84 LYS A O 1
ATOM 630 N N . GLY A 1 85 ? -0.771 -3.716 7.454 1.00 91.56 85 GLY A N 1
ATOM 631 C CA . GLY A 1 85 ? -1.513 -3.694 8.708 1.00 91.56 85 GLY A CA 1
ATOM 632 C C . GLY A 1 85 ? -1.966 -2.311 9.183 1.00 91.56 85 GLY A C 1
ATOM 633 O O . GLY A 1 85 ? -2.560 -2.236 10.255 1.00 91.56 85 GLY A O 1
ATOM 634 N N . LEU A 1 86 ? -1.715 -1.238 8.426 1.00 94.00 86 LEU A N 1
ATOM 635 C CA . LEU A 1 86 ? -2.227 0.105 8.729 1.00 94.00 86 LEU A CA 1
ATOM 636 C C . LEU A 1 86 ? -3.601 0.340 8.095 1.00 94.00 86 LEU A C 1
ATOM 638 O O . LEU A 1 86 ? -3.913 -0.256 7.060 1.00 94.00 86 LEU A O 1
ATOM 642 N N . THR A 1 87 ? -4.391 1.243 8.683 1.00 94.38 87 THR A N 1
ATOM 643 C CA . THR A 1 87 ? -5.596 1.774 8.019 1.00 94.38 87 THR A CA 1
ATOM 644 C C . THR A 1 87 ? -5.210 2.594 6.789 1.00 94.38 87 THR A C 1
ATOM 646 O O . THR A 1 87 ? -4.074 3.068 6.685 1.00 94.38 87 THR A O 1
ATOM 649 N N . LEU A 1 88 ? -6.143 2.799 5.856 1.00 94.31 88 LEU A N 1
ATOM 650 C CA . LEU A 1 88 ? -5.921 3.663 4.690 1.00 94.31 88 LEU A CA 1
ATOM 651 C C . LEU A 1 88 ? -5.459 5.068 5.100 1.00 94.31 88 LEU A C 1
ATOM 653 O O . LEU A 1 88 ? -4.484 5.573 4.544 1.00 94.31 88 LEU A O 1
ATOM 657 N N . ASP A 1 89 ? -6.088 5.655 6.119 1.00 93.38 89 ASP A N 1
ATOM 658 C CA . ASP A 1 89 ? -5.707 6.965 6.659 1.00 93.38 89 ASP A CA 1
ATOM 659 C C . ASP A 1 89 ? -4.266 6.971 7.171 1.00 93.38 89 ASP A C 1
ATOM 661 O O . ASP A 1 89 ? -3.467 7.845 6.828 1.00 93.38 89 ASP A O 1
ATOM 665 N N . GLN A 1 90 ? -3.906 5.960 7.963 1.00 93.31 90 GLN A N 1
ATOM 666 C CA . GLN A 1 90 ? -2.563 5.827 8.517 1.00 93.31 90 GLN A CA 1
ATOM 667 C C . GLN A 1 90 ? -1.517 5.573 7.428 1.00 93.31 90 GLN A C 1
ATOM 669 O O . GLN A 1 90 ? -0.425 6.135 7.497 1.00 93.31 90 GLN A O 1
ATOM 674 N N . ALA A 1 91 ? -1.835 4.760 6.419 1.00 93.75 91 ALA A N 1
ATOM 675 C CA . ALA A 1 91 ? -0.950 4.487 5.294 1.00 93.75 91 ALA A CA 1
ATOM 676 C C . ALA A 1 91 ? -0.703 5.754 4.459 1.00 93.75 91 ALA A C 1
ATOM 678 O O . ALA A 1 91 ? 0.445 6.070 4.146 1.00 93.75 91 ALA A O 1
ATOM 679 N N . LEU A 1 92 ? -1.755 6.524 4.160 1.00 92.44 92 LEU A N 1
ATOM 680 C CA . LEU A 1 92 ? -1.642 7.808 3.463 1.00 92.44 92 LEU A CA 1
ATOM 681 C C . LEU A 1 92 ? -0.840 8.828 4.283 1.00 92.44 92 LEU A C 1
ATOM 683 O O . LEU A 1 92 ? 0.019 9.514 3.730 1.00 92.44 92 LEU A O 1
ATOM 687 N N . ALA A 1 93 ? -1.067 8.906 5.597 1.00 91.56 93 ALA A N 1
ATOM 688 C CA . ALA A 1 93 ? -0.290 9.766 6.489 1.00 91.56 93 ALA A CA 1
ATOM 689 C C . ALA A 1 93 ? 1.192 9.361 6.534 1.00 91.56 93 ALA A C 1
ATOM 691 O O . ALA A 1 93 ? 2.071 10.217 6.464 1.00 91.56 93 ALA A O 1
ATOM 692 N N . GLN A 1 94 ? 1.480 8.059 6.586 1.00 91.00 94 GLN A N 1
ATOM 693 C CA . GLN A 1 94 ? 2.846 7.542 6.594 1.00 91.00 94 GLN A CA 1
ATOM 694 C C . GLN A 1 94 ? 3.595 7.846 5.293 1.00 91.00 94 GLN A C 1
ATOM 696 O O . GLN A 1 94 ? 4.773 8.184 5.336 1.00 91.00 94 GLN A O 1
ATOM 701 N N . LEU A 1 95 ? 2.928 7.786 4.139 1.00 89.94 95 LEU A N 1
ATOM 702 C CA . LEU A 1 95 ? 3.544 8.146 2.855 1.00 89.94 95 LEU A CA 1
ATOM 703 C C . LEU A 1 95 ? 3.834 9.645 2.715 1.00 89.94 95 LEU A C 1
ATOM 705 O O . LEU A 1 95 ? 4.675 10.034 1.907 1.00 89.94 95 LEU A O 1
ATOM 709 N N . ARG A 1 96 ? 3.158 10.486 3.502 1.00 86.38 96 ARG A N 1
ATOM 710 C CA . ARG A 1 96 ? 3.413 11.931 3.575 1.00 86.38 96 ARG A CA 1
ATOM 711 C C . ARG A 1 96 ? 4.583 12.274 4.502 1.00 86.38 96 ARG A C 1
ATOM 713 O O . ARG A 1 96 ? 5.066 13.408 4.456 1.00 86.38 96 ARG A O 1
ATOM 720 N N . TRP A 1 97 ? 5.064 11.336 5.325 1.00 79.88 97 TRP A N 1
ATOM 721 C CA . TRP A 1 97 ? 6.257 11.568 6.138 1.00 79.88 97 TRP A CA 1
ATOM 722 C C . TRP A 1 97 ? 7.457 11.903 5.256 1.00 79.88 97 TRP A C 1
ATOM 724 O O . TRP A 1 97 ? 7.780 11.188 4.311 1.00 79.88 97 TRP A O 1
ATOM 734 N N . GLY A 1 98 ? 8.120 13.014 5.574 1.00 63.47 98 GLY A N 1
ATOM 735 C CA . GLY A 1 98 ? 9.275 13.494 4.818 1.00 63.47 98 GLY A CA 1
ATOM 736 C C . GLY A 1 98 ? 8.938 14.280 3.549 1.00 63.47 98 GLY A C 1
ATOM 737 O O . GLY A 1 98 ? 9.850 14.548 2.776 1.00 63.47 98 GLY A O 1
ATOM 738 N N . GLY A 1 99 ? 7.670 14.660 3.322 1.00 59.88 99 GLY A N 1
ATOM 739 C CA . GLY A 1 99 ? 7.300 15.565 2.225 1.00 59.88 99 GLY A CA 1
ATOM 740 C C . GLY A 1 99 ? 7.636 14.997 0.847 1.00 59.88 99 GLY A C 1
ATOM 741 O O . GLY A 1 99 ? 8.161 15.712 -0.002 1.00 59.88 99 GLY A O 1
ATOM 742 N N . ALA A 1 100 ? 7.389 13.697 0.659 1.00 62.84 100 ALA A N 1
ATOM 743 C CA . ALA A 1 100 ? 7.787 12.954 -0.526 1.00 62.84 100 ALA A CA 1
ATOM 744 C C . ALA A 1 100 ? 7.373 13.698 -1.817 1.00 62.84 100 ALA A C 1
ATOM 746 O O . ALA A 1 100 ? 6.174 13.836 -2.079 1.00 62.84 100 ALA A O 1
ATOM 747 N N . PRO A 1 101 ? 8.332 14.195 -2.624 1.00 62.81 101 PRO A N 1
ATOM 7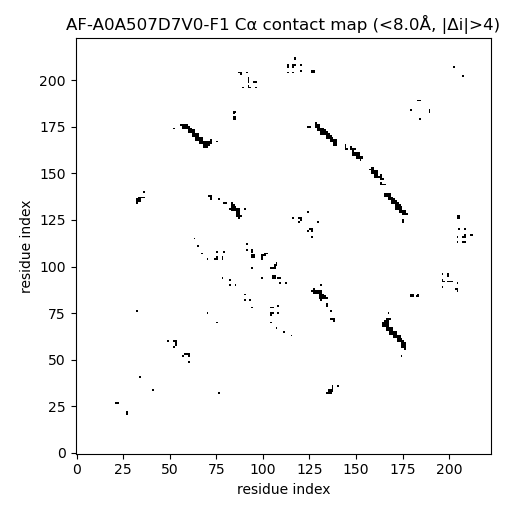48 C CA . PRO A 1 101 ? 8.014 15.026 -3.776 1.00 62.81 101 PRO A CA 1
ATOM 749 C C . PRO A 1 101 ? 7.192 14.251 -4.808 1.00 62.81 101 PRO A C 1
ATOM 751 O O . PRO A 1 101 ? 7.275 13.018 -4.898 1.00 62.81 101 PRO A O 1
ATOM 754 N N . VAL A 1 102 ? 6.409 14.979 -5.609 1.00 59.25 102 VAL A N 1
ATOM 755 C CA . VAL A 1 102 ? 5.694 14.420 -6.765 1.00 59.25 102 VAL A CA 1
ATOM 756 C C . VAL A 1 102 ? 6.730 13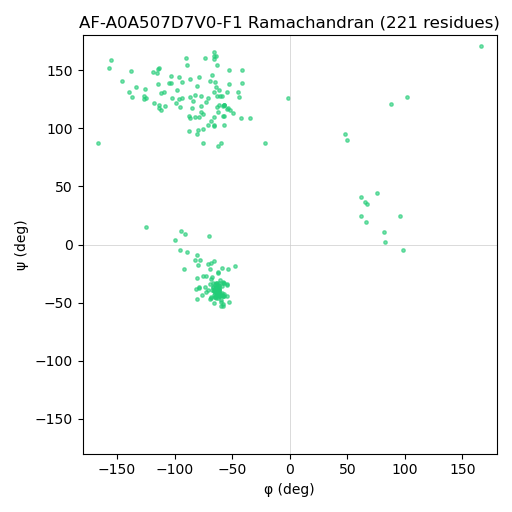.769 -7.691 1.00 59.25 10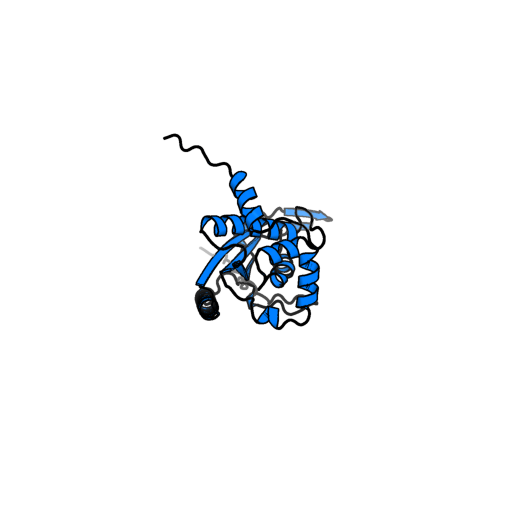2 VAL A C 1
ATOM 758 O O . VAL A 1 102 ? 7.679 14.422 -8.113 1.00 59.25 102 VAL A O 1
ATOM 761 N N . GLY A 1 103 ? 6.595 12.462 -7.940 1.00 64.12 103 GLY A N 1
ATOM 762 C CA . GLY A 1 103 ? 7.572 11.662 -8.700 1.00 64.12 103 GLY A CA 1
ATOM 763 C C . GLY A 1 103 ? 8.567 10.853 -7.855 1.00 64.12 103 GLY A C 1
ATOM 764 O O . GLY A 1 103 ? 9.321 10.050 -8.398 1.00 64.12 103 GLY A O 1
ATOM 765 N N . SER A 1 104 ? 8.555 10.990 -6.525 1.00 84.94 104 SER A N 1
ATOM 766 C CA . SER A 1 104 ? 9.228 10.038 -5.629 1.00 84.94 104 SER A CA 1
ATOM 767 C C . SER A 1 104 ? 8.458 8.716 -5.539 1.00 84.94 104 SER A C 1
ATOM 769 O O . SER A 1 104 ? 7.260 8.657 -5.812 1.00 84.94 104 SER A O 1
ATOM 771 N N . VAL A 1 105 ? 9.123 7.640 -5.106 1.00 85.81 105 VAL A N 1
ATOM 772 C CA . VAL A 1 105 ? 8.478 6.322 -4.941 1.00 85.81 105 VAL A CA 1
ATOM 773 C C . VAL A 1 105 ? 7.302 6.387 -3.967 1.00 85.81 105 VAL A C 1
ATOM 775 O O . VAL A 1 105 ? 6.235 5.867 -4.275 1.00 85.81 105 VAL A O 1
ATOM 778 N N . ALA A 1 106 ? 7.457 7.080 -2.837 1.00 88.44 106 ALA A N 1
ATOM 779 C CA . ALA A 1 106 ? 6.370 7.271 -1.881 1.00 88.44 106 ALA A CA 1
ATOM 780 C C . ALA A 1 106 ? 5.218 8.105 -2.466 1.00 88.44 106 ALA A C 1
ATOM 782 O O . ALA A 1 106 ? 4.062 7.733 -2.283 1.00 88.44 106 ALA A O 1
ATOM 783 N N . GLY A 1 107 ? 5.511 9.156 -3.242 1.00 88.50 107 GLY A N 1
ATOM 784 C CA . GLY A 1 107 ? 4.489 9.939 -3.945 1.00 88.50 107 GLY A CA 1
ATOM 785 C C . GLY A 1 107 ? 3.724 9.123 -4.995 1.00 88.50 107 GLY A C 1
ATOM 786 O O . GLY A 1 107 ? 2.501 9.203 -5.073 1.00 88.50 107 GLY A O 1
ATOM 787 N N . MET A 1 108 ? 4.422 8.278 -5.759 1.00 90.38 108 MET A N 1
ATOM 788 C CA . MET A 1 108 ? 3.797 7.374 -6.730 1.00 90.38 108 MET A CA 1
ATOM 789 C C . MET A 1 108 ? 2.911 6.323 -6.051 1.00 90.38 108 MET A C 1
ATOM 791 O O . MET A 1 108 ? 1.775 6.115 -6.474 1.00 90.38 108 MET A O 1
ATOM 795 N N . VAL A 1 109 ? 3.390 5.700 -4.968 1.00 91.69 109 VAL A N 1
ATOM 796 C CA . VAL A 1 109 ? 2.591 4.754 -4.171 1.00 91.69 109 VAL A CA 1
ATOM 797 C C . VAL A 1 109 ? 1.374 5.457 -3.562 1.00 91.69 109 VAL A C 1
ATOM 799 O O . VAL A 1 109 ? 0.277 4.908 -3.617 1.00 91.69 109 VAL A O 1
ATOM 802 N N . ALA A 1 110 ? 1.522 6.687 -3.058 1.00 91.94 110 ALA A N 1
ATOM 803 C CA . ALA A 1 110 ? 0.411 7.472 -2.520 1.00 91.94 110 ALA A CA 1
ATOM 804 C C .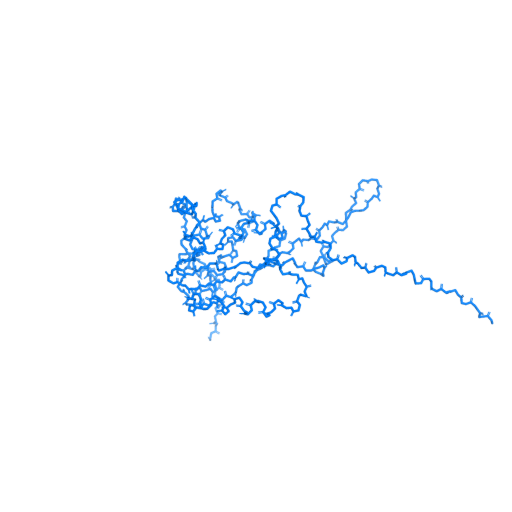 ALA A 1 110 ? -0.650 7.773 -3.587 1.00 91.94 110 ALA A C 1
ATOM 806 O O . ALA A 1 110 ? -1.840 7.620 -3.319 1.00 91.94 110 ALA A O 1
ATOM 807 N N . GLY A 1 111 ? -0.231 8.122 -4.809 1.00 90.50 111 GLY A N 1
ATOM 808 C CA . GLY A 1 111 ? -1.140 8.292 -5.944 1.00 90.50 111 GLY A CA 1
ATOM 809 C C . GLY A 1 111 ? -1.938 7.020 -6.245 1.00 90.50 111 GLY A C 1
ATOM 810 O O . GLY A 1 111 ? -3.156 7.075 -6.396 1.00 90.50 111 GLY A O 1
ATOM 811 N N . LYS A 1 112 ? -1.278 5.854 -6.233 1.00 92.81 112 LYS A N 1
ATOM 812 C CA . LYS A 1 112 ? -1.943 4.557 -6.445 1.00 92.81 112 LYS A CA 1
ATOM 813 C C . LYS A 1 112 ? -2.861 4.138 -5.300 1.00 92.81 112 LYS A C 1
ATOM 815 O O . LYS A 1 112 ? -3.912 3.558 -5.560 1.00 92.81 112 LYS A O 1
ATOM 820 N N . LEU A 1 113 ? -2.532 4.475 -4.054 1.00 93.44 113 LEU A N 1
ATOM 821 C CA . LEU A 1 113 ? -3.472 4.309 -2.943 1.00 93.44 113 LEU A CA 1
ATOM 822 C C . LEU A 1 113 ? -4.683 5.240 -3.077 1.00 93.44 113 LEU A C 1
ATOM 824 O O . LEU A 1 113 ? -5.788 4.813 -2.768 1.00 93.44 113 LEU A O 1
ATOM 828 N N . GLY A 1 114 ? -4.509 6.466 -3.580 1.00 92.38 114 GLY A N 1
ATOM 829 C CA . GLY A 1 114 ? -5.625 7.368 -3.889 1.00 92.38 114 GLY A CA 1
ATOM 830 C C . GLY A 1 114 ? -6.563 6.801 -4.961 1.00 92.38 114 GLY A C 1
ATOM 831 O O . GLY A 1 114 ? -7.779 6.800 -4.787 1.00 92.38 114 GLY A O 1
ATOM 832 N N . GLU A 1 115 ? -6.015 6.229 -6.037 1.00 92.06 115 GLU A N 1
ATOM 833 C CA . GLU A 1 115 ? -6.813 5.502 -7.039 1.00 92.06 115 GLU A CA 1
ATOM 834 C C . GLU A 1 115 ? -7.581 4.326 -6.407 1.00 92.06 115 GLU A C 1
ATOM 836 O O . GLU A 1 115 ? -8.761 4.124 -6.693 1.00 92.06 115 GLU A O 1
ATOM 841 N N . ALA A 1 116 ? -6.949 3.574 -5.500 1.00 93.88 116 ALA A N 1
ATOM 842 C CA . ALA A 1 116 ? -7.611 2.484 -4.788 1.00 93.88 116 ALA A CA 1
ATOM 843 C C . ALA A 1 116 ? -8.718 2.973 -3.838 1.00 93.88 116 ALA A C 1
ATOM 845 O O . ALA A 1 116 ? -9.762 2.330 -3.754 1.00 93.88 116 ALA A O 1
ATOM 846 N N . VAL A 1 117 ? -8.533 4.119 -3.171 1.00 95.06 117 VAL A N 1
ATOM 847 C CA . VAL A 1 117 ? -9.565 4.772 -2.347 1.00 95.06 117 VAL A CA 1
ATOM 848 C C . VAL A 1 117 ? -10.822 5.053 -3.171 1.00 95.06 117 VAL A C 1
ATOM 850 O O . VAL A 1 117 ? -11.920 4.754 -2.709 1.00 95.06 117 VAL A O 1
ATOM 853 N N . LEU A 1 118 ? -10.675 5.535 -4.410 1.00 93.00 118 LEU A N 1
ATOM 854 C CA . LEU A 1 118 ? -11.802 5.727 -5.329 1.00 93.00 118 LEU A CA 1
ATOM 855 C C . LEU A 1 118 ? -12.533 4.408 -5.616 1.00 93.00 118 LEU A C 1
ATOM 857 O O . LEU A 1 118 ? -13.748 4.321 -5.470 1.00 93.00 118 LEU A O 1
ATOM 861 N N . VAL A 1 119 ? -11.784 3.359 -5.965 1.00 93.25 119 VAL A N 1
ATOM 862 C CA . VAL A 1 119 ? -12.330 2.031 -6.299 1.00 93.25 119 VAL A CA 1
ATOM 863 C C . VAL A 1 119 ? -13.044 1.369 -5.113 1.00 93.25 119 VAL A C 1
ATOM 865 O O . VAL A 1 119 ? -14.036 0.657 -5.301 1.00 93.25 119 VAL A O 1
ATOM 868 N N . LEU A 1 120 ? -12.527 1.558 -3.899 1.00 94.00 120 LEU A N 1
ATOM 869 C CA . LEU A 1 120 ? -13.099 1.021 -2.664 1.00 94.00 120 LEU A CA 1
ATOM 870 C C . LEU A 1 120 ? -14.327 1.827 -2.225 1.00 94.00 120 LEU A C 1
ATOM 872 O O . LEU A 1 120 ? -15.349 1.231 -1.886 1.00 94.00 120 LEU A O 1
ATOM 876 N N . GLY A 1 121 ? -14.254 3.158 -2.299 1.00 93.19 121 GLY A N 1
ATOM 877 C CA . GLY A 1 121 ? -15.368 4.050 -1.978 1.00 93.19 121 GLY A CA 1
ATOM 878 C C . GLY A 1 121 ? -16.559 3.845 -2.915 1.00 93.19 121 GLY A C 1
ATOM 879 O O . GLY A 1 121 ? -17.682 3.682 -2.444 1.00 93.19 121 GLY A O 1
ATOM 880 N N . ASP A 1 122 ? -16.318 3.708 -4.224 1.00 92.62 122 ASP A N 1
ATOM 881 C CA . ASP A 1 122 ? -17.366 3.397 -5.212 1.00 92.62 122 ASP A CA 1
ATOM 882 C C . ASP A 1 122 ? -18.026 2.027 -4.966 1.00 92.62 122 ASP A C 1
ATOM 884 O O . ASP A 1 122 ? -19.171 1.808 -5.351 1.00 92.62 122 ASP A O 1
ATOM 888 N N . ALA A 1 123 ? -17.334 1.109 -4.285 1.00 91.88 123 ALA A N 1
ATOM 889 C CA . ALA A 1 123 ? -17.875 -0.187 -3.879 1.00 91.88 123 ALA A CA 1
ATOM 890 C C . ALA A 1 123 ? -18.521 -0.183 -2.480 1.00 91.88 123 ALA A C 1
ATOM 892 O O . ALA A 1 123 ? -18.834 -1.253 -1.949 1.00 91.88 123 ALA A O 1
ATOM 893 N N . GLY A 1 124 ? -18.697 0.989 -1.862 1.00 92.62 124 GLY A N 1
ATOM 894 C CA . GLY A 1 124 ? -19.361 1.137 -0.565 1.00 92.62 124 GLY A CA 1
ATOM 895 C C . GLY A 1 124 ? -18.581 0.525 0.600 1.00 92.62 124 GLY A C 1
ATOM 896 O O . GLY A 1 124 ? -19.178 -0.067 1.500 1.00 92.62 124 GLY A O 1
ATOM 897 N N . TRP A 1 125 ? -17.249 0.584 0.562 1.00 94.00 125 TRP A N 1
ATOM 898 C CA . TRP A 1 125 ? -16.403 0.173 1.685 1.00 94.00 125 TRP A CA 1
ATOM 899 C C . TRP A 1 125 ? -16.353 1.269 2.752 1.00 94.00 125 TRP A C 1
ATOM 901 O O . TRP A 1 125 ? -16.285 2.451 2.420 1.00 94.00 125 TRP A O 1
ATOM 911 N N . ALA A 1 126 ? -16.313 0.886 4.031 1.00 93.44 126 ALA A N 1
ATOM 912 C CA . ALA A 1 126 ? -16.012 1.837 5.101 1.00 93.44 126 ALA A CA 1
ATOM 913 C C . ALA A 1 126 ? -14.508 2.146 5.080 1.00 93.44 126 ALA A C 1
ATOM 915 O O . ALA A 1 126 ? -13.689 1.352 5.550 1.00 93.44 126 ALA A O 1
ATOM 916 N N . LEU A 1 127 ? -14.130 3.277 4.480 1.00 93.56 127 LEU A N 1
ATOM 917 C CA . LEU A 1 127 ? -12.728 3.609 4.198 1.00 93.56 127 LEU A CA 1
ATOM 918 C C . LEU A 1 127 ? -11.878 3.766 5.470 1.00 93.56 127 LEU A C 1
ATOM 920 O O . LEU A 1 127 ? -10.712 3.372 5.459 1.00 93.56 127 LEU A O 1
ATOM 924 N N . ARG A 1 128 ? -12.466 4.256 6.571 1.00 91.94 128 ARG A N 1
ATOM 925 C CA . ARG A 1 128 ? -11.802 4.368 7.887 1.00 91.94 128 ARG A CA 1
ATOM 926 C C . ARG A 1 128 ? -11.374 3.015 8.455 1.00 91.94 128 ARG A C 1
ATOM 928 O O . ARG A 1 128 ? -10.270 2.884 8.976 1.00 91.94 128 ARG A O 1
ATOM 935 N N . ASP A 1 129 ? -12.221 2.006 8.268 1.00 92.19 129 ASP A N 1
ATOM 936 C CA . ASP A 1 129 ? -12.028 0.638 8.765 1.00 92.19 129 ASP A CA 1
ATOM 937 C C . ASP A 1 129 ? -11.373 -0.274 7.719 1.00 92.19 129 ASP A C 1
ATOM 939 O O . ASP A 1 129 ? -11.365 -1.502 7.845 1.00 92.19 129 ASP A O 1
ATOM 943 N N . THR A 1 130 ? -10.851 0.310 6.639 1.00 94.88 130 THR A N 1
ATOM 944 C CA . THR A 1 130 ? -10.169 -0.428 5.583 1.00 94.88 130 THR A CA 1
ATOM 945 C C . THR A 1 130 ? -8.668 -0.388 5.813 1.00 94.88 130 THR A C 1
ATOM 947 O O . THR A 1 130 ? -8.055 0.675 5.913 1.00 94.88 130 THR A O 1
ATOM 950 N N . TYR A 1 131 ? -8.063 -1.568 5.858 1.00 94.81 131 TYR A N 1
ATOM 951 C CA . TYR A 1 131 ? -6.647 -1.748 6.122 1.00 94.81 131 TYR A CA 1
ATOM 952 C C . TYR A 1 131 ? -5.911 -2.295 4.907 1.00 94.81 131 TYR A C 1
ATOM 954 O O . TYR A 1 131 ? -6.462 -3.058 4.112 1.00 94.81 131 TYR A O 1
ATOM 962 N N . VAL A 1 132 ? -4.625 -1.966 4.813 1.00 94.81 132 VAL A N 1
ATOM 963 C CA . VAL A 1 132 ? -3.691 -2.579 3.865 1.00 94.81 132 VAL A CA 1
ATOM 964 C C . VAL A 1 132 ? -3.235 -3.920 4.439 1.00 94.81 132 VAL A C 1
ATOM 966 O O . VAL A 1 132 ? -2.315 -3.964 5.245 1.00 94.81 132 VAL A O 1
ATOM 969 N N . ALA A 1 133 ? -3.864 -5.031 4.063 1.00 92.19 133 ALA A N 1
ATOM 970 C CA . ALA A 1 133 ? -3.532 -6.352 4.603 1.00 92.19 133 ALA A CA 1
ATOM 971 C C . ALA A 1 133 ? -2.192 -6.883 4.069 1.00 92.19 133 ALA A C 1
ATOM 973 O O . ALA A 1 133 ? -1.391 -7.450 4.815 1.00 92.19 133 ALA A O 1
ATOM 974 N N . HIS A 1 134 ? -1.931 -6.688 2.776 1.00 90.94 134 HIS A N 1
ATOM 975 C CA . HIS A 1 134 ? -0.689 -7.106 2.131 1.00 90.94 134 HIS A CA 1
ATOM 976 C C . HIS A 1 134 ? -0.409 -6.267 0.891 1.00 90.94 134 HIS A C 1
ATOM 978 O O . HIS A 1 134 ? -1.320 -5.711 0.281 1.00 90.94 134 HIS A O 1
ATOM 984 N N . VAL A 1 135 ? 0.855 -6.245 0.481 1.00 90.31 135 VAL A N 1
ATOM 985 C CA . VAL A 1 135 ? 1.271 -5.769 -0.838 1.00 90.31 135 VAL A CA 1
ATOM 986 C C . VAL A 1 135 ? 2.108 -6.853 -1.495 1.00 90.31 135 VAL A C 1
ATOM 988 O O . VAL A 1 135 ? 3.035 -7.361 -0.868 1.00 90.31 135 VAL A O 1
ATOM 991 N N . VAL A 1 136 ? 1.749 -7.238 -2.713 1.00 87.50 136 VAL A N 1
ATOM 992 C CA . VAL A 1 136 ? 2.504 -8.169 -3.552 1.00 87.50 136 VAL A CA 1
ATOM 993 C C . VAL A 1 136 ? 3.105 -7.369 -4.694 1.00 87.50 136 VAL A C 1
ATOM 995 O O . VAL A 1 136 ? 2.418 -6.574 -5.338 1.00 87.50 136 VAL A O 1
ATOM 998 N N . LEU A 1 137 ? 4.395 -7.562 -4.933 1.00 85.44 137 LEU A N 1
ATOM 999 C CA . LEU A 1 137 ? 5.119 -6.893 -5.999 1.00 85.44 137 LEU A CA 1
ATOM 1000 C C . LEU A 1 137 ? 5.566 -7.924 -7.029 1.00 85.44 137 LEU A C 1
ATOM 1002 O O . LEU A 1 137 ? 6.051 -9.002 -6.691 1.00 85.44 137 LEU A O 1
ATOM 1006 N N . SER A 1 138 ? 5.447 -7.581 -8.304 1.00 80.75 138 SER A N 1
ATOM 1007 C CA . SER A 1 138 ? 6.108 -8.325 -9.369 1.00 80.75 138 SER A CA 1
ATOM 1008 C C . SER A 1 138 ? 6.796 -7.365 -10.323 1.00 80.75 138 SER A C 1
ATOM 1010 O O . SER A 1 138 ? 6.260 -6.326 -10.707 1.00 80.75 138 SER A O 1
ATOM 1012 N N . SER A 1 139 ? 8.026 -7.692 -10.701 1.00 74.88 139 SER A N 1
ATOM 1013 C CA . SER A 1 139 ? 8.676 -7.019 -11.819 1.00 74.88 139 SER A CA 1
ATOM 1014 C C . SER A 1 139 ? 7.992 -7.478 -13.102 1.00 74.88 139 SER A C 1
ATOM 1016 O O . SER A 1 139 ? 7.914 -8.685 -13.348 1.00 74.88 139 SER A O 1
ATOM 1018 N N . SER A 1 140 ? 7.511 -6.547 -13.925 1.00 68.12 140 SER A N 1
ATOM 1019 C CA . SER A 1 140 ? 7.021 -6.921 -15.249 1.00 68.12 140 SER A CA 1
ATOM 1020 C C . SER A 1 140 ? 8.160 -7.537 -16.064 1.00 68.12 140 SER A C 1
ATOM 1022 O O . SER A 1 140 ? 9.278 -7.019 -16.082 1.00 68.12 140 SER A O 1
ATOM 1024 N N . GLY A 1 141 ? 7.865 -8.674 -16.694 1.00 55.66 141 GLY A N 1
ATOM 1025 C CA . GLY A 1 141 ? 8.828 -9.503 -17.406 1.00 55.66 141 GLY A CA 1
ATOM 1026 C C . GLY A 1 141 ? 9.458 -8.816 -18.619 1.00 55.66 141 GLY A C 1
ATOM 1027 O O . GLY A 1 141 ? 8.936 -7.848 -19.170 1.00 55.66 141 GLY A O 1
ATOM 1028 N N . ALA A 1 142 ? 10.580 -9.385 -19.061 1.00 51.97 142 ALA A N 1
ATOM 1029 C CA . ALA A 1 142 ? 11.446 -8.922 -20.149 1.00 51.97 142 ALA A CA 1
ATOM 1030 C C . ALA A 1 142 ? 10.740 -8.535 -21.472 1.00 51.97 142 ALA A C 1
ATOM 1032 O O . ALA A 1 142 ? 11.319 -7.806 -22.275 1.00 51.97 142 ALA A O 1
ATOM 1033 N N . TRP A 1 143 ? 9.497 -8.978 -21.692 1.00 55.09 143 TRP A N 1
ATOM 1034 C CA . TRP A 1 143 ? 8.703 -8.690 -22.890 1.00 55.09 143 TRP A CA 1
ATOM 1035 C C . TRP A 1 143 ? 8.326 -7.206 -23.032 1.00 55.09 143 TRP A C 1
ATOM 1037 O O . TRP A 1 143 ? 8.435 -6.655 -24.123 1.00 55.09 143 TRP A O 1
ATOM 1047 N N . LEU A 1 144 ? 7.963 -6.532 -21.935 1.00 52.50 144 LEU A N 1
ATOM 1048 C CA . LEU A 1 144 ? 7.719 -5.081 -21.925 1.00 52.50 144 LEU A CA 1
ATOM 1049 C C . LEU A 1 144 ? 9.026 -4.294 -22.033 1.00 52.50 144 LEU A C 1
ATOM 1051 O O . LEU A 1 144 ? 9.054 -3.184 -22.553 1.00 52.50 144 LEU A O 1
ATOM 1055 N N . GLY A 1 145 ? 10.124 -4.888 -21.566 1.00 53.66 145 GLY A N 1
ATOM 1056 C CA . GLY A 1 145 ? 11.439 -4.285 -21.668 1.00 53.66 145 GLY A CA 1
ATOM 1057 C C . GLY A 1 145 ? 11.906 -4.153 -23.114 1.00 53.66 145 GLY A C 1
ATOM 1058 O O . GLY A 1 145 ? 12.303 -3.063 -23.525 1.00 53.66 145 GLY A O 1
ATOM 1059 N N . ALA A 1 146 ? 11.833 -5.230 -23.898 1.00 56.06 146 ALA A N 1
ATOM 1060 C CA . ALA A 1 146 ? 12.339 -5.252 -25.273 1.00 56.06 146 ALA A CA 1
ATOM 1061 C C . ALA A 1 146 ? 11.763 -4.128 -26.159 1.00 56.06 146 ALA A C 1
ATOM 1063 O O . ALA A 1 146 ? 12.492 -3.576 -26.977 1.00 56.06 146 ALA A O 1
ATOM 1064 N N . ALA A 1 147 ? 10.502 -3.737 -25.946 1.00 55.84 147 ALA A N 1
ATOM 1065 C CA . ALA A 1 147 ? 9.838 -2.654 -26.678 1.00 55.84 147 ALA A CA 1
ATOM 1066 C C . ALA A 1 147 ? 10.354 -1.239 -26.338 1.00 55.84 147 ALA A C 1
ATOM 1068 O O . ALA A 1 147 ? 10.111 -0.300 -27.090 1.00 55.84 147 ALA A O 1
ATOM 1069 N N . HIS A 1 148 ? 11.060 -1.079 -25.217 1.00 54.00 148 HIS A N 1
ATOM 1070 C CA . HIS A 1 148 ? 11.521 0.209 -24.689 1.00 54.00 148 HIS A CA 1
ATOM 1071 C C . HIS A 1 148 ? 13.040 0.250 -24.442 1.00 54.00 148 HIS A C 1
ATOM 1073 O O . HIS A 1 148 ? 13.531 1.105 -23.706 1.00 54.00 148 HIS A O 1
ATOM 1079 N N . ALA A 1 149 ? 13.798 -0.701 -24.997 1.00 58.19 149 ALA A N 1
ATOM 1080 C CA . ALA A 1 149 ? 15.254 -0.649 -24.967 1.00 58.19 149 ALA A CA 1
ATOM 1081 C C . ALA A 1 149 ? 15.770 0.359 -25.996 1.00 58.19 149 ALA A C 1
ATOM 1083 O O . ALA A 1 149 ? 15.686 0.126 -27.198 1.00 58.19 149 ALA A O 1
ATOM 1084 N N . GLU A 1 150 ? 16.380 1.437 -25.515 1.00 60.75 150 GLU A N 1
ATOM 1085 C CA . GLU A 1 150 ? 17.194 2.312 -26.352 1.00 60.75 150 GLU A CA 1
ATOM 1086 C C . GLU A 1 150 ? 18.663 1.879 -26.274 1.00 60.75 150 GLU A C 1
ATOM 1088 O O . GLU A 1 150 ? 19.249 1.746 -25.193 1.00 60.75 150 GLU A O 1
ATOM 1093 N N . THR A 1 151 ? 19.274 1.638 -27.431 1.00 64.94 151 THR A N 1
ATOM 1094 C CA . THR A 1 151 ? 20.727 1.492 -27.550 1.00 64.94 151 THR A CA 1
ATOM 1095 C C . THR A 1 151 ? 21.383 2.862 -27.498 1.00 64.94 151 THR A C 1
ATOM 1097 O O . THR A 1 151 ? 21.054 3.733 -28.297 1.00 64.94 151 THR A O 1
ATOM 1100 N N . TYR A 1 152 ? 22.361 3.035 -26.613 1.00 65.75 152 TYR A N 1
ATOM 1101 C CA . TYR A 1 152 ? 23.188 4.235 -26.553 1.00 65.75 152 TYR A CA 1
ATOM 1102 C C . TYR A 1 152 ? 24.660 3.900 -26.787 1.00 65.75 152 TYR A C 1
ATOM 1104 O O . TYR A 1 152 ? 25.160 2.828 -26.429 1.00 65.75 152 TYR A O 1
ATOM 1112 N N . VAL A 1 153 ? 25.381 4.843 -27.385 1.00 64.31 153 VAL A N 1
ATOM 1113 C CA . VAL A 1 153 ? 26.821 4.722 -27.613 1.00 64.31 153 VAL A CA 1
ATOM 1114 C C . VAL A 1 153 ? 27.559 5.159 -26.348 1.00 64.31 153 VAL A C 1
ATOM 1116 O O . VAL A 1 153 ?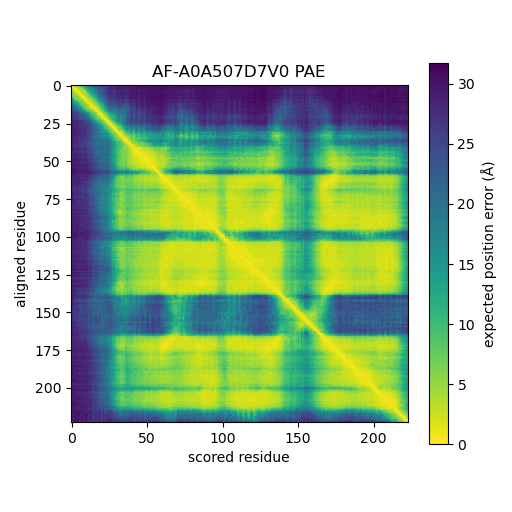 27.383 6.268 -25.851 1.00 64.31 153 VAL A O 1
ATOM 1119 N N . LYS A 1 154 ? 28.398 4.277 -25.812 1.00 76.00 154 LYS A N 1
ATOM 1120 C CA . LYS A 1 154 ? 29.410 4.588 -24.798 1.00 76.00 154 LYS A CA 1
ATOM 1121 C C . LYS A 1 154 ? 30.723 4.976 -25.482 1.00 76.00 154 LYS A C 1
ATOM 1123 O O . LYS A 1 154 ? 30.985 4.628 -26.632 1.00 76.00 154 LYS A O 1
ATOM 1128 N N . GLY A 1 155 ? 31.598 5.656 -24.742 1.00 75.38 155 GLY A N 1
ATOM 1129 C CA . GLY A 1 155 ? 32.935 5.999 -25.229 1.00 75.38 155 GLY A CA 1
ATOM 1130 C C . GLY A 1 155 ? 33.718 4.779 -25.749 1.00 75.38 155 GLY A C 1
ATOM 1131 O O . GLY A 1 155 ? 33.546 3.658 -25.261 1.00 75.38 155 GLY A O 1
ATOM 1132 N N . ARG A 1 156 ? 34.613 5.021 -26.719 1.00 81.94 156 ARG A N 1
ATOM 1133 C CA . ARG A 1 156 ? 35.461 4.013 -27.397 1.00 81.94 156 ARG A CA 1
ATOM 1134 C C . ARG A 1 156 ? 34.694 2.977 -28.237 1.00 81.94 156 ARG A C 1
ATOM 1136 O O . ARG A 1 156 ? 35.073 1.809 -28.251 1.00 81.94 156 ARG A O 1
ATOM 1143 N N . GLY A 1 157 ? 33.611 3.381 -28.906 1.00 76.31 157 GLY A N 1
ATOM 1144 C CA . GLY A 1 157 ? 32.849 2.497 -29.806 1.00 76.31 157 GLY A CA 1
ATOM 1145 C C . GLY A 1 157 ? 32.140 1.343 -29.091 1.00 76.31 157 GLY A C 1
ATOM 1146 O O . GLY A 1 157 ? 31.807 0.334 -29.707 1.00 76.31 157 GLY A O 1
ATOM 1147 N N . ARG A 1 158 ? 31.941 1.465 -27.775 1.00 76.12 158 ARG A N 1
ATOM 1148 C CA . ARG A 1 158 ? 31.198 0.487 -26.980 1.00 76.12 158 ARG A CA 1
ATOM 1149 C C . ARG A 1 158 ? 29.723 0.848 -27.036 1.00 76.12 158 ARG A C 1
ATOM 1151 O O . ARG A 1 158 ? 29.382 2.018 -26.950 1.00 76.12 158 ARG A O 1
ATOM 1158 N N . TYR A 1 159 ? 28.844 -0.139 -27.100 1.00 75.50 159 TYR A N 1
ATOM 1159 C CA . TYR A 1 159 ? 27.402 0.087 -27.030 1.00 75.50 159 TYR A CA 1
ATOM 1160 C C . TYR A 1 159 ? 26.888 -0.334 -25.652 1.00 75.50 159 TYR A C 1
ATOM 1162 O O . TYR A 1 159 ? 27.346 -1.325 -25.078 1.00 75.50 159 TYR A O 1
ATOM 1170 N N . GLY A 1 160 ? 25.982 0.455 -25.087 1.00 66.62 160 GLY A N 1
ATOM 1171 C CA . GLY A 1 160 ? 25.179 0.091 -23.927 1.00 66.62 160 GLY A CA 1
ATOM 1172 C C . GLY A 1 160 ? 23.712 0.004 -24.328 1.00 66.62 160 GLY A C 1
ATOM 1173 O O . GLY A 1 160 ? 23.273 0.696 -25.239 1.00 66.62 160 GLY A O 1
ATOM 1174 N N . ALA A 1 161 ? 22.946 -0.834 -23.643 1.00 61.91 161 ALA A N 1
ATOM 1175 C CA . ALA A 1 161 ? 21.493 -0.729 -23.651 1.00 61.91 161 ALA A CA 1
ATOM 1176 C C . ALA A 1 161 ? 21.079 0.021 -22.387 1.00 61.91 161 ALA A C 1
ATOM 1178 O O . ALA A 1 161 ? 21.600 -0.270 -21.300 1.00 61.91 161 ALA A O 1
ATOM 1179 N N . THR A 1 162 ? 20.199 1.013 -22.512 1.00 59.59 162 THR A N 1
ATOM 1180 C CA . THR A 1 162 ? 19.571 1.615 -21.333 1.00 59.59 162 THR A CA 1
ATOM 1181 C C . THR A 1 162 ? 18.761 0.498 -20.683 1.00 59.59 162 THR A C 1
ATOM 1183 O O . THR A 1 162 ? 18.029 -0.191 -21.401 1.00 59.59 162 THR A O 1
ATOM 1186 N N . PRO A 1 163 ? 18.917 0.223 -19.372 1.00 58.00 163 PRO A N 1
ATOM 1187 C CA . PRO A 1 163 ? 18.042 -0.739 -18.728 1.00 58.00 163 PRO A CA 1
ATOM 1188 C C . PRO A 1 163 ? 16.604 -0.300 -18.993 1.00 58.00 163 PRO A C 1
ATOM 1190 O O . PRO A 1 163 ? 16.280 0.881 -18.860 1.00 58.00 163 PRO A O 1
ATOM 1193 N N . HIS A 1 164 ? 15.790 -1.257 -19.430 1.00 60.62 164 HIS A N 1
ATOM 1194 C CA . HIS A 1 164 ? 14.372 -1.083 -19.715 1.00 60.62 164 HIS A CA 1
ATOM 1195 C C . HIS A 1 164 ? 13.679 -0.214 -18.653 1.00 60.62 164 HIS A C 1
ATOM 1197 O O . HIS A 1 164 ? 14.081 -0.279 -17.483 1.00 60.62 164 HIS A O 1
ATOM 1203 N N . PRO A 1 165 ? 12.616 0.545 -18.993 1.00 60.38 165 PRO A N 1
ATOM 1204 C CA . PRO A 1 165 ? 11.798 1.183 -17.975 1.00 60.38 165 PRO A CA 1
ATOM 1205 C C . PRO A 1 165 ? 11.377 0.112 -16.971 1.00 60.38 165 PRO A C 1
ATOM 1207 O O . PRO A 1 165 ? 10.720 -0.871 -17.312 1.00 60.38 165 PRO A O 1
ATOM 1210 N N . LEU A 1 166 ? 11.845 0.267 -15.735 1.00 72.56 166 LEU A N 1
ATOM 1211 C CA . LEU A 1 166 ? 11.568 -0.684 -14.672 1.00 72.56 166 LEU A CA 1
ATOM 1212 C C . LEU A 1 166 ? 10.086 -0.566 -14.349 1.00 72.56 166 LEU A C 1
ATOM 1214 O O . LEU A 1 166 ? 9.653 0.434 -13.781 1.00 72.56 166 LEU A O 1
ATOM 1218 N N . ILE A 1 167 ? 9.308 -1.554 -14.768 1.00 77.75 167 ILE A N 1
ATOM 1219 C CA . ILE A 1 167 ? 7.885 -1.613 -14.469 1.00 77.75 167 ILE A CA 1
ATOM 1220 C C . ILE A 1 167 ? 7.704 -2.547 -13.281 1.00 77.75 167 ILE A C 1
ATOM 1222 O O . ILE A 1 167 ? 8.069 -3.725 -13.330 1.00 77.75 167 ILE A O 1
ATOM 1226 N N . THR A 1 168 ? 7.120 -2.008 -12.220 1.00 84.69 168 THR A N 1
ATOM 1227 C CA . THR A 1 168 ? 6.694 -2.778 -11.058 1.00 84.69 168 THR A CA 1
ATOM 1228 C C . THR A 1 168 ? 5.181 -2.850 -11.056 1.00 84.69 168 THR A C 1
ATOM 1230 O O . THR A 1 168 ? 4.499 -1.830 -10.962 1.00 84.69 168 THR A O 1
ATOM 1233 N N . ASN A 1 169 ? 4.656 -4.063 -11.126 1.00 86.12 169 ASN A N 1
ATOM 1234 C CA . ASN A 1 169 ? 3.261 -4.325 -10.833 1.00 86.12 169 ASN A CA 1
ATOM 1235 C C . ASN A 1 169 ? 3.115 -4.439 -9.316 1.00 86.12 169 ASN A C 1
ATOM 1237 O O . ASN A 1 169 ? 3.853 -5.174 -8.658 1.00 86.12 169 ASN A O 1
ATOM 1241 N N . MET A 1 170 ? 2.172 -3.687 -8.773 1.00 89.88 170 MET A N 1
ATOM 1242 C CA . MET A 1 170 ? 1.844 -3.657 -7.360 1.00 89.88 170 MET A CA 1
ATOM 1243 C C . MET A 1 170 ? 0.405 -4.129 -7.194 1.00 89.88 170 MET A C 1
ATOM 1245 O O . MET A 1 170 ? -0.516 -3.535 -7.744 1.00 89.88 170 MET A O 1
ATOM 1249 N N . GLU A 1 171 ? 0.201 -5.186 -6.423 1.00 90.81 171 GLU A N 1
ATOM 1250 C CA . GLU A 1 171 ? -1.119 -5.668 -6.034 1.00 90.81 171 GLU A CA 1
ATOM 1251 C C . GLU A 1 171 ? -1.291 -5.431 -4.537 1.00 90.81 171 GLU A C 1
ATOM 1253 O O . GLU A 1 171 ? -0.552 -5.978 -3.719 1.00 90.81 171 GLU A O 1
ATOM 1258 N N . VAL A 1 172 ? -2.242 -4.575 -4.175 1.00 93.19 172 VAL A N 1
ATOM 1259 C CA . VAL A 1 172 ? -2.545 -4.266 -2.778 1.00 93.19 172 VAL A CA 1
ATOM 1260 C C . VAL A 1 172 ? -3.798 -5.025 -2.375 1.00 93.19 172 VAL A C 1
ATOM 1262 O O . VAL A 1 172 ? -4.836 -4.919 -3.030 1.00 93.19 172 VAL A O 1
ATOM 1265 N N . VAL A 1 173 ? -3.694 -5.793 -1.294 1.00 92.69 173 VAL A N 1
ATOM 1266 C CA . VAL A 1 173 ? -4.811 -6.513 -0.683 1.00 92.69 173 VAL A CA 1
ATOM 1267 C C . VAL A 1 173 ? -5.363 -5.657 0.445 1.00 92.69 173 VAL A C 1
ATOM 1269 O O . VAL A 1 173 ? -4.658 -5.370 1.413 1.00 92.69 173 VAL A O 1
ATOM 1272 N N . TYR A 1 174 ? -6.625 -5.266 0.323 1.00 94.31 174 TYR A N 1
ATOM 1273 C CA . TYR A 1 174 ? -7.361 -4.509 1.324 1.00 94.31 174 TYR A CA 1
ATOM 1274 C C . TYR A 1 174 ? -8.309 -5.412 2.093 1.00 94.31 174 TYR A C 1
ATOM 1276 O O . TYR A 1 174 ? -8.908 -6.327 1.526 1.00 94.31 174 TYR A O 1
ATOM 1284 N N . GLN A 1 175 ? -8.472 -5.117 3.377 1.00 93.88 175 GLN A N 1
ATOM 1285 C CA . GLN A 1 175 ? -9.381 -5.830 4.263 1.00 93.88 175 GLN A CA 1
ATOM 1286 C C . GLN A 1 175 ? -10.141 -4.833 5.129 1.00 93.88 175 GLN A C 1
ATOM 1288 O O . GLN A 1 175 ? -9.524 -4.003 5.796 1.00 93.88 175 GLN A O 1
ATOM 1293 N N . GLN A 1 176 ? -11.469 -4.929 5.132 1.00 92.88 176 GLN A N 1
ATOM 1294 C CA . GLN A 1 176 ? -12.304 -4.165 6.053 1.00 92.88 176 GLN A CA 1
ATOM 1295 C C . GLN A 1 176 ? -12.438 -4.932 7.369 1.00 92.88 176 GLN A C 1
ATOM 1297 O O . GLN A 1 176 ? -12.807 -6.112 7.361 1.00 92.88 176 GLN A O 1
ATOM 1302 N N . ARG A 1 177 ? -12.130 -4.276 8.489 1.00 90.81 177 ARG A N 1
ATOM 1303 C CA . ARG A 1 177 ? -12.160 -4.889 9.822 1.00 90.81 177 ARG A CA 1
ATOM 1304 C C . ARG A 1 177 ? -12.332 -3.855 10.931 1.00 90.81 177 ARG A C 1
ATOM 1306 O O . ARG A 1 177 ? -11.878 -2.730 10.795 1.00 90.81 177 ARG A O 1
ATOM 1313 N N . ALA A 1 178 ? -12.925 -4.278 12.046 1.00 87.38 178 ALA A N 1
ATOM 1314 C CA . ALA A 1 178 ? -13.154 -3.412 13.205 1.00 87.38 178 ALA A CA 1
ATOM 1315 C C . ALA A 1 178 ? -11.916 -3.244 14.107 1.00 87.38 178 ALA A C 1
ATOM 1317 O O . ALA A 1 178 ? -11.771 -2.228 14.777 1.00 87.38 178 ALA A O 1
ATOM 1318 N N . ALA A 1 179 ? -11.031 -4.245 14.147 1.00 88.50 179 ALA A N 1
ATOM 1319 C CA . ALA A 1 179 ? -9.852 -4.253 15.011 1.00 88.50 179 ALA A CA 1
ATOM 1320 C C . ALA A 1 179 ? -8.548 -4.227 14.192 1.00 88.50 179 ALA A C 1
ATOM 1322 O O . ALA A 1 179 ? -8.495 -4.817 13.107 1.00 88.50 179 ALA A O 1
ATOM 1323 N N . PRO A 1 180 ? -7.475 -3.594 14.704 1.00 88.69 180 PRO A N 1
ATOM 1324 C CA . PRO A 1 180 ? -6.177 -3.579 14.039 1.00 88.69 180 PRO A CA 1
ATOM 1325 C C . PRO A 1 180 ? -5.541 -4.974 13.981 1.00 88.69 180 PRO A C 1
ATOM 1327 O O . PRO A 1 180 ? -5.888 -5.887 14.729 1.00 88.69 180 PRO A O 1
ATOM 1330 N N . PHE A 1 181 ? -4.554 -5.138 13.098 1.00 89.56 181 PHE A N 1
ATOM 1331 C CA . PHE A 1 181 ? -3.789 -6.383 13.016 1.00 89.56 181 PHE A CA 1
ATOM 1332 C C . PHE A 1 181 ? -2.992 -6.628 14.300 1.00 89.56 181 PHE A C 1
ATOM 1334 O O . PHE A 1 181 ? -2.280 -5.739 14.767 1.00 89.56 181 PHE A O 1
ATOM 1341 N N . ALA A 1 182 ? -3.018 -7.866 14.800 1.00 87.81 182 ALA A N 1
ATOM 1342 C CA . ALA A 1 182 ? -2.236 -8.277 15.968 1.00 87.81 182 ALA A CA 1
ATOM 1343 C C . ALA A 1 182 ? -0.734 -7.982 15.806 1.00 87.81 182 ALA A C 1
ATOM 1345 O O . ALA A 1 182 ? -0.079 -7.578 16.761 1.00 87.81 182 ALA A O 1
ATOM 1346 N N . SER A 1 183 ? -0.200 -8.091 14.583 1.00 86.50 183 SER A N 1
ATOM 1347 C CA . SER A 1 183 ? 1.195 -7.747 14.276 1.00 86.50 183 SER A CA 1
ATOM 1348 C C . SER A 1 183 ? 1.541 -6.282 14.549 1.00 86.50 183 SER A C 1
ATOM 1350 O O . SER A 1 183 ? 2.678 -5.989 14.899 1.00 86.50 183 SER A O 1
ATOM 1352 N N . ARG A 1 184 ? 0.576 -5.363 14.408 1.00 87.94 184 ARG A N 1
ATOM 1353 C CA . ARG A 1 184 ? 0.756 -3.940 14.724 1.00 87.94 184 ARG A CA 1
ATOM 1354 C C . ARG A 1 184 ? 0.605 -3.660 16.207 1.00 87.94 184 ARG A C 1
ATOM 1356 O O . ARG A 1 184 ? 1.369 -2.871 16.741 1.00 87.94 184 ARG A O 1
ATOM 1363 N N . VAL A 1 185 ? -0.328 -4.340 16.868 1.00 88.62 185 VAL A N 1
ATOM 1364 C CA . VAL A 1 185 ? -0.510 -4.233 18.324 1.00 88.62 185 VAL A CA 1
ATOM 1365 C C . VAL A 1 185 ? 0.719 -4.757 19.075 1.00 88.62 185 VAL A C 1
ATOM 1367 O O . VAL A 1 185 ? 1.110 -4.188 20.087 1.00 88.62 185 VAL A O 1
ATOM 1370 N N . ALA A 1 186 ? 1.359 -5.809 18.559 1.00 89.88 186 ALA A N 1
ATOM 1371 C CA . ALA A 1 186 ? 2.555 -6.402 19.150 1.00 89.88 186 ALA A CA 1
ATOM 1372 C C . ALA A 1 186 ? 3.856 -5.614 18.883 1.00 89.88 186 ALA A C 1
ATOM 1374 O O . ALA A 1 186 ? 4.876 -5.904 19.508 1.00 89.88 186 ALA A O 1
ATOM 1375 N N . ASP A 1 187 ? 3.867 -4.645 17.959 1.00 90.50 187 ASP A N 1
ATOM 1376 C CA . ASP A 1 187 ? 5.071 -3.863 17.659 1.00 90.50 187 ASP A CA 1
ATOM 1377 C C . ASP A 1 187 ? 5.292 -2.777 18.726 1.00 90.50 187 ASP A C 1
ATOM 1379 O O . ASP A 1 187 ? 4.593 -1.764 18.785 1.00 90.50 187 ASP A O 1
ATOM 1383 N N . ALA A 1 188 ? 6.332 -2.965 19.544 1.00 91.25 188 ALA A N 1
ATOM 1384 C CA . ALA A 1 188 ? 6.701 -2.064 20.636 1.00 91.25 188 ALA A CA 1
ATOM 1385 C C . ALA A 1 188 ? 7.007 -0.621 20.193 1.00 91.25 188 ALA A C 1
ATOM 1387 O O . ALA A 1 188 ? 6.971 0.294 21.012 1.00 91.25 188 ALA A O 1
ATOM 1388 N N . SER A 1 189 ? 7.323 -0.393 18.916 1.00 91.00 189 SER A N 1
ATOM 1389 C CA . SER A 1 189 ? 7.608 0.940 18.368 1.00 91.00 189 SER A CA 1
ATOM 1390 C C . SER A 1 189 ? 6.393 1.612 17.721 1.00 91.00 189 SER A C 1
ATOM 1392 O O . SER A 1 189 ? 6.467 2.779 17.320 1.00 91.00 189 SER A O 1
ATOM 1394 N N . GLU A 1 190 ? 5.260 0.912 17.629 1.00 90.38 190 GLU A N 1
ATOM 1395 C CA . GLU A 1 190 ? 4.086 1.399 16.909 1.00 90.38 190 GLU A CA 1
ATOM 1396 C C . GLU A 1 190 ? 3.431 2.600 17.599 1.00 90.38 190 GLU A C 1
ATOM 1398 O O . GLU A 1 190 ? 2.945 3.490 16.906 1.00 90.38 190 GLU A O 1
ATOM 1403 N N . TRP A 1 191 ? 3.514 2.714 18.930 1.00 90.12 191 TRP A N 1
ATOM 1404 C CA . TRP A 1 191 ? 2.980 3.871 19.663 1.00 90.12 191 TRP A CA 1
ATOM 1405 C C . TRP A 1 191 ? 3.651 5.194 19.249 1.00 90.12 191 TRP A C 1
ATOM 1407 O O . TRP A 1 191 ? 2.982 6.222 19.113 1.00 90.12 191 TRP A O 1
ATOM 1417 N N . ILE A 1 192 ? 4.968 5.180 18.990 1.00 91.88 192 ILE A N 1
ATOM 1418 C CA . ILE A 1 192 ? 5.707 6.362 18.510 1.00 91.88 192 ILE A CA 1
ATOM 1419 C C . ILE A 1 192 ? 5.282 6.676 17.083 1.00 91.88 192 ILE A C 1
ATOM 1421 O O . ILE A 1 192 ? 4.998 7.828 16.756 1.00 91.88 192 ILE A O 1
ATOM 1425 N N . ARG A 1 193 ? 5.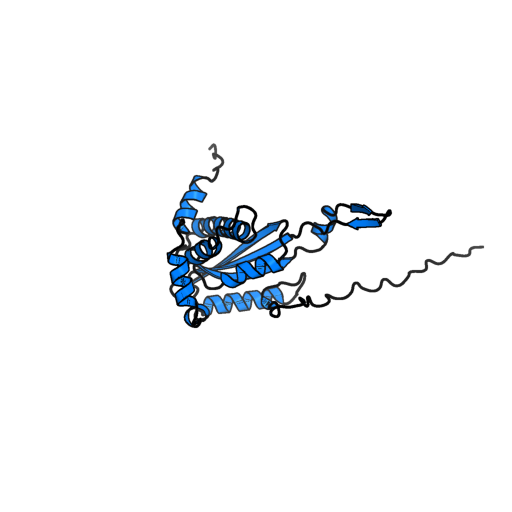224 5.652 16.225 1.00 89.69 193 ARG A N 1
ATOM 1426 C CA . ARG A 1 193 ? 4.815 5.811 14.825 1.00 89.69 193 ARG A CA 1
ATOM 1427 C C . ARG A 1 193 ? 3.398 6.355 14.725 1.00 89.69 193 ARG A C 1
ATOM 1429 O O . ARG A 1 193 ? 3.143 7.254 13.934 1.00 89.69 193 ARG A O 1
ATOM 1436 N N . GLU A 1 194 ? 2.486 5.876 15.557 1.00 90.00 194 GLU A N 1
ATOM 1437 C CA . GLU A 1 194 ? 1.124 6.383 15.617 1.00 90.00 194 GLU A CA 1
ATOM 1438 C C . GLU A 1 194 ? 1.095 7.855 16.025 1.00 90.00 194 GLU A C 1
ATOM 1440 O O . GLU A 1 194 ? 0.458 8.666 15.348 1.00 90.00 194 GLU A O 1
ATOM 1445 N N . ARG A 1 195 ? 1.848 8.228 17.065 1.00 89.88 195 ARG A N 1
ATOM 1446 C CA . ARG A 1 195 ? 1.986 9.628 17.479 1.00 89.88 195 ARG A CA 1
ATOM 1447 C C . ARG A 1 195 ? 2.514 10.508 16.343 1.00 89.88 195 ARG A C 1
ATOM 1449 O O . ARG A 1 195 ? 1.963 11.580 16.106 1.00 89.88 195 ARG A O 1
ATOM 1456 N N . LEU A 1 196 ? 3.529 10.046 15.616 1.00 88.88 196 LEU A N 1
ATOM 1457 C CA . LEU A 1 196 ? 4.085 10.754 14.461 1.00 88.88 196 LEU A CA 1
ATOM 1458 C C . LEU A 1 196 ? 3.078 10.861 13.304 1.00 88.88 196 LEU A C 1
ATOM 1460 O O . LEU A 1 196 ? 3.077 11.866 12.598 1.00 88.88 196 LEU A O 1
ATOM 1464 N N . ARG A 1 197 ? 2.199 9.869 13.094 1.00 89.56 197 ARG A N 1
ATOM 1465 C CA . ARG A 1 197 ? 1.190 9.910 12.017 1.00 89.56 197 ARG A CA 1
ATOM 1466 C C . ARG A 1 197 ? 0.108 10.927 12.341 1.00 89.56 197 ARG A C 1
ATOM 1468 O O . ARG A 1 197 ? -0.291 11.675 11.460 1.00 89.56 197 ARG A O 1
ATOM 1475 N N . ARG A 1 198 ? -0.299 11.015 13.611 1.00 88.38 198 ARG A N 1
ATOM 1476 C CA . ARG A 1 198 ? -1.268 12.017 14.091 1.00 88.38 198 ARG A CA 1
ATOM 1477 C C . ARG A 1 198 ? -0.774 13.459 13.927 1.00 88.38 198 ARG A C 1
ATOM 1479 O O . ARG A 1 198 ? -1.586 14.370 13.845 1.00 88.38 198 ARG A O 1
ATOM 1486 N N . GLN A 1 199 ? 0.542 13.675 13.879 1.00 88.19 199 GLN A N 1
ATOM 1487 C CA . GLN A 1 199 ? 1.129 14.997 13.629 1.00 88.19 199 GLN A CA 1
ATOM 1488 C C . GLN A 1 199 ? 1.135 15.388 12.144 1.00 88.19 199 GLN A C 1
ATOM 1490 O O . GLN A 1 199 ? 1.276 16.569 11.823 1.00 88.19 199 GLN A O 1
ATOM 1495 N N . VAL A 1 200 ? 0.979 14.426 11.231 1.00 86.69 200 VAL A N 1
ATOM 1496 C CA . VAL A 1 200 ? 0.919 14.706 9.796 1.00 86.69 200 VAL A CA 1
ATOM 1497 C C . VAL A 1 200 ? -0.449 15.254 9.446 1.00 86.69 200 VAL A C 1
ATOM 1499 O O . VAL A 1 200 ? -1.461 14.571 9.575 1.00 86.69 200 VAL A O 1
ATOM 1502 N N . LYS A 1 201 ? -0.471 16.480 8.928 1.00 81.94 201 LYS A N 1
ATOM 1503 C CA . LYS A 1 201 ? -1.684 17.074 8.372 1.00 81.94 201 LYS A CA 1
ATOM 1504 C C . LYS A 1 201 ? -1.916 16.566 6.950 1.00 81.94 201 LYS A C 1
ATOM 1506 O O . LYS A 1 201 ? -0.994 16.518 6.138 1.00 81.94 201 LYS A O 1
ATOM 1511 N N . GLY A 1 202 ? -3.158 16.230 6.636 1.00 83.69 202 GLY A N 1
ATOM 1512 C CA . GLY A 1 202 ? -3.608 15.955 5.277 1.00 83.69 202 GLY A CA 1
ATOM 1513 C C . GLY A 1 202 ? -4.975 15.279 5.271 1.00 83.69 202 GLY A C 1
ATOM 1514 O O . GLY A 1 202 ? -5.446 14.887 6.337 1.00 83.69 202 GLY A O 1
ATOM 1515 N N . PRO A 1 203 ? -5.599 15.133 4.092 1.00 89.00 203 PRO A N 1
ATOM 1516 C CA . PRO A 1 203 ? -6.954 14.624 4.020 1.00 89.00 203 PRO A CA 1
ATOM 1517 C C . PRO A 1 203 ? -7.024 13.161 4.447 1.00 89.00 203 PRO A C 1
ATOM 1519 O O . PRO A 1 203 ? -6.082 12.394 4.170 1.00 89.00 203 PRO A O 1
ATOM 1522 N N . SER A 1 204 ? -8.138 12.805 5.085 1.00 93.25 204 SER A N 1
ATOM 1523 C CA . SER A 1 204 ? -8.545 11.416 5.318 1.00 93.25 204 SER A CA 1
ATOM 1524 C C . SER A 1 204 ? -8.853 10.708 3.994 1.00 93.25 204 SER A C 1
ATOM 1526 O O . SER A 1 204 ? -8.987 11.339 2.943 1.00 93.25 204 SER A O 1
ATOM 1528 N N . ALA A 1 205 ? -8.958 9.384 4.014 1.00 92.94 205 ALA A N 1
ATOM 1529 C CA . ALA A 1 205 ? -9.340 8.583 2.860 1.00 92.94 205 ALA A CA 1
ATOM 1530 C C . ALA A 1 205 ? -10.750 8.941 2.372 1.00 92.94 205 ALA A C 1
ATOM 1532 O O . ALA A 1 205 ? -10.983 8.966 1.169 1.00 92.94 205 ALA A O 1
ATOM 1533 N N . GLU A 1 206 ? -11.673 9.276 3.276 1.00 94.00 206 GLU A N 1
ATOM 1534 C CA . GLU A 1 206 ? -13.020 9.737 2.915 1.00 94.00 206 GLU A CA 1
ATOM 1535 C C . GLU A 1 206 ? -12.997 11.112 2.245 1.00 94.00 206 GLU A C 1
ATOM 1537 O O . GLU A 1 206 ? -13.607 11.305 1.197 1.00 94.00 206 GLU A O 1
ATOM 1542 N N . GLU A 1 207 ? -12.249 12.063 2.803 1.00 94.00 207 GLU A N 1
ATOM 1543 C CA . GLU A 1 207 ? -12.084 13.387 2.194 1.00 94.00 207 GLU A CA 1
ATOM 1544 C C . GLU A 1 207 ? -11.406 13.284 0.825 1.00 94.00 207 GLU A C 1
ATOM 1546 O O . GLU A 1 207 ? -11.804 13.948 -0.133 1.00 94.00 207 GLU A O 1
ATOM 1551 N N . LEU A 1 208 ? -10.398 12.414 0.712 1.00 92.81 208 LEU A N 1
ATOM 1552 C CA . LEU A 1 208 ? -9.721 12.134 -0.547 1.00 92.81 208 LEU A CA 1
ATOM 1553 C C . LEU A 1 208 ? -10.675 11.494 -1.560 1.00 92.81 208 LEU A C 1
ATOM 1555 O O . LEU A 1 208 ? -10.645 11.868 -2.729 1.00 92.81 208 LEU A O 1
ATOM 1559 N N . TYR A 1 209 ? -11.531 10.570 -1.118 1.00 94.69 209 TYR A N 1
ATOM 1560 C CA . TYR A 1 209 ? -12.554 9.950 -1.953 1.00 94.69 209 TYR A CA 1
ATOM 1561 C C . TYR A 1 209 ? -13.492 10.995 -2.557 1.00 94.69 209 TYR A C 1
ATOM 1563 O O . TYR A 1 209 ? -13.630 11.041 -3.779 1.00 94.69 209 TYR A O 1
ATOM 1571 N N . VAL A 1 210 ? -14.071 11.864 -1.723 1.00 93.75 210 VAL A N 1
ATOM 1572 C CA . VAL A 1 210 ? -14.962 12.946 -2.171 1.00 93.75 210 VAL A CA 1
ATOM 1573 C C . VAL A 1 210 ? -14.231 13.853 -3.161 1.00 93.75 210 VAL A C 1
ATOM 1575 O O . VAL A 1 210 ? -14.667 14.014 -4.298 1.00 93.75 210 VAL A O 1
ATOM 1578 N N . ALA A 1 211 ? -13.040 14.334 -2.795 1.00 91.94 211 ALA A N 1
ATOM 1579 C CA . ALA A 1 211 ? -12.259 15.231 -3.642 1.00 91.94 211 ALA A CA 1
ATOM 1580 C C . ALA A 1 211 ? -11.856 14.615 -4.996 1.00 91.94 211 ALA A C 1
ATOM 1582 O O . ALA A 1 211 ? -11.733 15.332 -5.991 1.00 91.94 211 ALA A O 1
ATOM 1583 N N . MET A 1 212 ? -11.601 13.303 -5.052 1.00 90.44 212 MET A N 1
ATOM 1584 C CA . MET A 1 212 ? -11.276 12.597 -6.295 1.00 90.44 212 MET A CA 1
ATOM 1585 C C . MET A 1 212 ? -12.518 12.290 -7.130 1.00 90.44 212 MET A C 1
ATOM 1587 O O . MET A 1 212 ? -12.454 12.371 -8.358 1.00 90.44 212 MET A O 1
ATOM 1591 N N . ARG A 1 213 ? -13.640 11.958 -6.483 1.00 88.56 213 ARG A N 1
ATOM 1592 C CA . ARG A 1 213 ? -14.919 11.703 -7.149 1.00 88.56 213 ARG A CA 1
ATOM 1593 C C . ARG A 1 213 ? -15.444 12.965 -7.831 1.00 88.56 213 ARG A C 1
ATOM 1595 O O . ARG A 1 213 ? -15.835 12.882 -8.991 1.00 88.56 213 ARG A O 1
ATOM 1602 N N . ASP A 1 214 ? -15.345 14.116 -7.172 1.00 86.88 214 ASP A N 1
ATOM 1603 C CA . ASP A 1 214 ? -15.801 15.409 -7.703 1.00 86.88 214 ASP A CA 1
ATOM 1604 C C . ASP A 1 214 ? -14.987 15.877 -8.916 1.00 86.88 214 ASP A C 1
ATOM 1606 O O . ASP A 1 214 ? -15.508 16.507 -9.833 1.00 86.88 214 ASP A O 1
ATOM 1610 N N . LYS A 1 215 ? -13.693 15.546 -8.953 1.00 85.38 215 LYS A N 1
ATOM 1611 C CA . LYS A 1 215 ? -12.798 15.891 -10.070 1.00 85.38 215 LYS A CA 1
ATOM 1612 C C . LYS A 1 215 ? -12.927 14.952 -11.263 1.00 85.38 215 LYS A C 1
ATOM 1614 O O . LYS A 1 215 ? -12.298 15.197 -12.295 1.00 85.38 215 LYS A O 1
ATOM 1619 N N . ARG A 1 216 ? -13.666 13.848 -11.134 1.00 75.75 216 ARG A N 1
ATOM 1620 C CA . ARG A 1 216 ? -13.755 12.850 -12.196 1.00 75.75 216 ARG A CA 1
ATOM 1621 C C . ARG A 1 216 ? -14.610 13.414 -13.333 1.00 75.75 216 ARG A C 1
ATOM 1623 O O . ARG A 1 216 ? -15.776 13.728 -13.103 1.00 75.75 216 ARG A O 1
ATOM 1630 N N . PRO A 1 217 ? -14.088 13.500 -14.569 1.00 66.00 217 PRO A N 1
ATOM 1631 C CA . PRO A 1 217 ? -14.915 13.860 -15.708 1.00 66.00 217 PRO A CA 1
ATOM 1632 C C . PRO A 1 217 ? -15.935 12.739 -15.931 1.00 66.00 217 PRO A C 1
ATOM 1634 O O . PRO A 1 217 ? -15.605 11.661 -16.430 1.00 66.00 217 PRO A O 1
ATOM 1637 N N . VAL A 1 218 ? -17.178 12.969 -15.514 1.00 70.19 218 VAL A N 1
ATOM 1638 C CA . VAL A 1 218 ? -18.302 12.114 -15.888 1.00 70.19 218 VAL A CA 1
ATOM 1639 C C . VAL A 1 218 ? -18.627 12.466 -17.331 1.00 70.19 218 VAL A C 1
ATOM 1641 O O . VAL A 1 218 ? -19.039 13.587 -17.622 1.00 70.19 218 VAL A O 1
ATOM 1644 N N . LYS A 1 219 ? -18.395 11.529 -18.256 1.00 62.41 219 LYS A N 1
ATOM 1645 C CA . LYS A 1 219 ? -18.861 11.689 -19.636 1.00 62.41 219 LYS A CA 1
ATOM 1646 C C . LYS A 1 219 ? -20.376 11.882 -19.569 1.00 62.41 219 LYS A C 1
ATOM 1648 O O . LYS A 1 219 ? -21.059 11.012 -19.031 1.00 62.41 219 LYS A O 1
ATOM 1653 N N . SER A 1 220 ? -20.884 13.012 -20.057 1.00 64.38 220 SER A N 1
ATOM 1654 C CA . SER A 1 220 ? -22.324 13.248 -20.110 1.00 64.38 220 SER A CA 1
ATOM 1655 C C . SER A 1 220 ? -22.970 12.120 -20.909 1.00 64.38 220 SER A C 1
ATOM 1657 O O . SER A 1 220 ? -22.618 11.863 -22.063 1.00 64.38 220 SER A O 1
ATOM 1659 N N . VAL A 1 221 ? -23.879 11.394 -20.264 1.00 62.84 221 VAL A N 1
ATOM 1660 C CA . VAL A 1 221 ? -24.765 10.467 -20.958 1.00 62.84 221 VAL A CA 1
ATOM 1661 C C . VAL A 1 221 ? -25.859 11.342 -21.549 1.00 62.84 221 VAL A C 1
ATOM 1663 O O . VAL A 1 221 ? -26.740 11.801 -20.829 1.00 62.84 221 VAL A O 1
ATOM 1666 N N . TYR A 1 222 ? -25.741 11.668 -22.834 1.00 53.66 222 TYR A N 1
ATOM 1667 C CA . TYR A 1 222 ? -26.862 12.240 -23.570 1.00 53.66 222 TYR A CA 1
ATOM 1668 C C . TYR A 1 222 ? -27.874 11.106 -23.761 1.00 53.66 222 TYR A C 1
ATOM 1670 O O . TYR A 1 222 ? -27.618 10.192 -24.546 1.00 53.66 222 TYR A O 1
ATOM 1678 N N . CYS A 1 223 ? -28.938 11.120 -22.955 1.00 43.94 223 CYS A N 1
ATOM 1679 C CA . CYS A 1 223 ? -30.145 10.331 -23.196 1.00 43.94 223 CYS A CA 1
ATOM 1680 C C . CYS A 1 223 ? -31.008 11.033 -24.245 1.00 43.94 223 CYS A C 1
ATOM 1682 O O . CYS A 1 223 ? -31.082 12.283 -24.185 1.00 43.94 223 CYS A O 1
#

Nearest PDB structures (foldseek):
  5mlc-assembly1_U  TM=8.607E-01  e=1.358E-04  Spinacia oleracea
  6zse-assembly1_XT  TM=6.148E-01  e=3.069E-06  Homo sapiens
  8apo-assembly1_Aq  TM=5.815E-01  e=4.146E-06  Polytomella magna
  9g6k-assembly1_LY  TM=5.107E-01  e=1.381E-05  Toxoplasma gondii
  8ogj-assembly1_x  TM=6.413E-01  e=1.532E-04  Candida albicans

Foldseek 3Di:
DDDDDDPPPPDPPDDPDCPDPDPPDDDDPPCVQEDDVDDPCPVVVVVVVVVVLVVVAFPDKDKDKDKDWLDAVVLLCVLVVVQAQDALLLSLLSLPPPNQDCVHSSNRVSVSSLVVLLVCVVVVAPRRQKGFNGKHKYWPDCPQQVVAWDWDADPPRDIDTDGGTTMMMIMTMMTGHDDTDPVLVPDPCNVVSVVSSVPRDDDGSVRSNVVVVVPDPDDDDPD

Secondary structure (DSSP, 8-state):
-----------------------SSSS---GGGBPPTT-TTHHHHHHHHHHHHHHTT-SEEEEEEEEESS--HHHHHHHHGGGTT-BHHHHHHHHHTT---TTSHHHHHHHHHHHHHHHHHHTT--STTEEEEEEEEEEPPHHHHHTT--EEEETTTEEEEPP----EEEEEEEEE-SS--HHHHT-TTHHHHHHHHHT-----HHHHHHHHHHTS-------

Mean predicted aligned error: 12.68 Å